Protein AF-A0A953LCE5-F1 (afdb_monomer_lite)

Secondary structure (DSSP, 8-state):
-HHHHHHHHHHHHHHHHHHHHHHHHHTTS------------------------HHHHHH---TTS-HHHHHHHHHHHHHHHHHHHHHHTTTS---HHHHHHHHHHHHHHHHHHHHHHHHHGGGHHHHHHHHHHHHHHHHHHHHHHHHHHHHHHHHHHHHHHHHHHHHHHSPPPPPHHHHHHHHHTT-HHHHHH----HHHHHHHHHHHHHHHTTS-GGGHHHHHHHHHHHHHHHHHHHHHHHHHHHHHHHHHHHHHHHHHHHHHHS--

Radius of gyration: 32.05 Å; chains: 1; bounding box: 72×53×92 Å

pLDDT: mean 77.31, std 17.55, range [29.86, 94.56]

Structure (mmCIF, N/CA/C/O backbone):
data_AF-A0A953LCE5-F1
#
_entry.id   AF-A0A953LCE5-F1
#
loop_
_atom_site.group_PDB
_atom_site.id
_atom_site.type_symbol
_atom_site.label_atom_id
_at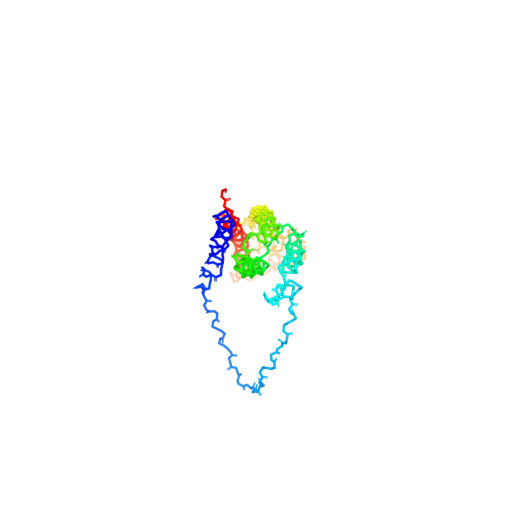om_site.label_alt_id
_atom_site.label_comp_id
_atom_site.label_asym_id
_atom_site.label_entity_id
_atom_site.label_seq_id
_atom_site.pdbx_PDB_ins_code
_atom_site.Cartn_x
_atom_site.Cartn_y
_atom_site.Cartn_z
_atom_site.occupancy
_atom_site.B_iso_or_equiv
_atom_site.auth_seq_id
_atom_site.auth_comp_id
_atom_site.auth_asym_id
_atom_site.auth_atom_id
_atom_site.pdbx_PDB_model_num
ATOM 1 N N . MET A 1 1 ? -24.660 8.714 23.385 1.00 48.31 1 MET A N 1
ATOM 2 C CA . MET A 1 1 ? -25.865 8.013 22.894 1.00 48.31 1 MET A CA 1
ATOM 3 C C . MET A 1 1 ? -25.917 7.960 21.366 1.00 48.31 1 MET A C 1
ATOM 5 O O . MET A 1 1 ? -25.715 6.876 20.851 1.00 48.31 1 MET A O 1
ATOM 9 N N . SER A 1 2 ? -26.032 9.065 20.604 1.00 59.66 2 SER A N 1
ATOM 10 C CA . SER A 1 2 ? -25.823 8.996 19.133 1.00 59.66 2 SER A CA 1
ATOM 11 C C . SER A 1 2 ? -24.346 9.052 18.714 1.00 59.66 2 SER A C 1
ATOM 13 O O . SER A 1 2 ? -24.003 8.560 17.648 1.00 59.66 2 SER A O 1
ATOM 15 N N . LEU A 1 3 ? -23.462 9.585 19.567 1.00 55.28 3 LEU A N 1
ATOM 16 C CA . LEU A 1 3 ? -22.041 9.799 19.263 1.00 55.28 3 LEU A CA 1
ATOM 17 C C . LEU A 1 3 ? -21.224 8.509 19.098 1.00 55.28 3 LEU A C 1
ATOM 19 O O . LEU A 1 3 ? -20.488 8.412 18.128 1.00 55.28 3 LEU A O 1
ATOM 23 N N . ILE A 1 4 ? -21.394 7.498 19.962 1.00 57.44 4 ILE A N 1
ATOM 24 C CA . ILE A 1 4 ? -20.649 6.225 19.867 1.00 57.44 4 ILE A CA 1
ATOM 25 C C . ILE A 1 4 ? -21.066 5.451 18.613 1.00 57.44 4 ILE A C 1
ATOM 27 O O . ILE A 1 4 ? -20.219 5.102 17.796 1.00 57.44 4 ILE A O 1
ATOM 31 N N . ARG A 1 5 ? -22.375 5.254 18.400 1.00 65.62 5 ARG A N 1
ATOM 32 C CA . ARG A 1 5 ? -22.889 4.637 17.166 1.00 65.62 5 ARG A CA 1
ATOM 33 C C . ARG A 1 5 ? -22.538 5.462 15.927 1.00 65.62 5 ARG A C 1
ATOM 35 O O . ARG A 1 5 ? -22.197 4.883 14.905 1.00 65.62 5 ARG A O 1
ATOM 42 N N . SER A 1 6 ? -22.552 6.794 16.005 1.00 57.34 6 SER A N 1
ATOM 43 C CA . SER A 1 6 ? -22.102 7.663 14.909 1.00 57.34 6 SER A CA 1
ATOM 44 C C . SER A 1 6 ? -20.612 7.497 14.622 1.00 57.34 6 SER A C 1
ATOM 46 O O . SER A 1 6 ? -20.245 7.396 13.459 1.00 57.34 6 SER A O 1
ATOM 48 N N . ALA A 1 7 ? -19.763 7.423 15.647 1.00 57.31 7 ALA A N 1
ATOM 49 C CA . ALA A 1 7 ? -18.325 7.227 15.498 1.00 57.31 7 ALA A CA 1
ATOM 50 C C . ALA A 1 7 ? -18.020 5.848 14.905 1.00 57.31 7 ALA A C 1
ATOM 52 O O . ALA A 1 7 ? -17.258 5.753 13.952 1.00 57.31 7 ALA A O 1
ATOM 53 N N . ILE A 1 8 ? -18.680 4.792 15.391 1.00 59.25 8 ILE A N 1
ATOM 54 C CA . ILE A 1 8 ? -18.594 3.436 14.831 1.00 59.25 8 ILE A CA 1
ATOM 55 C C . ILE A 1 8 ? -19.063 3.416 13.373 1.00 59.25 8 ILE A C 1
ATOM 57 O O . ILE A 1 8 ? -18.402 2.832 12.518 1.00 59.25 8 ILE A O 1
ATOM 61 N N . ASN A 1 9 ? -20.184 4.066 13.064 1.00 66.56 9 ASN A N 1
ATOM 62 C CA . ASN A 1 9 ? -20.712 4.131 11.704 1.00 66.56 9 ASN A CA 1
ATOM 63 C C . ASN A 1 9 ? -19.815 4.950 10.775 1.00 66.56 9 ASN A C 1
ATOM 65 O O . ASN A 1 9 ? -19.683 4.589 9.609 1.00 66.56 9 ASN A O 1
ATOM 69 N N . GLN A 1 10 ? -19.178 6.008 11.277 1.00 63.06 10 GLN A N 1
ATOM 70 C CA . GLN A 1 10 ? -18.164 6.765 10.552 1.00 63.06 10 GLN A CA 1
ATOM 71 C C . GLN A 1 10 ? -16.975 5.860 10.226 1.00 63.06 10 GLN A C 1
ATOM 73 O O . GLN A 1 10 ? -16.697 5.667 9.048 1.00 63.06 10 GLN A O 1
ATOM 78 N N . VAL A 1 11 ? -16.411 5.164 11.225 1.00 58.19 11 VAL A N 1
ATOM 79 C CA . VAL A 1 11 ? -15.348 4.163 11.015 1.00 58.19 11 VAL A CA 1
ATOM 80 C C . VAL A 1 11 ? -15.780 3.149 9.957 1.00 58.19 11 VAL A C 1
ATOM 82 O O . VAL A 1 11 ? -15.074 2.912 8.991 1.00 58.19 11 VAL A O 1
ATOM 85 N N . GLY A 1 12 ? -16.977 2.576 10.079 1.00 57.75 12 GLY A N 1
ATOM 86 C CA . GLY A 1 12 ? -17.466 1.557 9.145 1.00 57.75 12 GLY A CA 1
ATOM 87 C C . GLY A 1 12 ? -17.700 2.054 7.735 1.00 57.75 12 GLY A C 1
ATOM 88 O O . GLY A 1 12 ? -17.466 1.310 6.788 1.00 57.75 12 GLY A O 1
ATOM 89 N N . ARG A 1 13 ? -18.178 3.286 7.581 1.00 64.88 13 ARG A N 1
ATOM 90 C CA . ARG A 1 13 ? -18.375 3.901 6.271 1.00 64.88 13 ARG A CA 1
ATOM 91 C C . ARG A 1 13 ? -17.035 4.180 5.612 1.00 64.88 13 ARG A C 1
ATOM 93 O O . ARG A 1 13 ? -16.877 3.884 4.429 1.00 64.88 13 ARG A O 1
ATOM 100 N N . ASP A 1 14 ? -16.100 4.719 6.379 1.00 56.66 14 ASP A N 1
ATOM 101 C CA . ASP A 1 14 ? -14.790 5.115 5.885 1.00 56.66 14 ASP A CA 1
ATOM 102 C C . ASP A 1 14 ? -14.009 3.852 5.500 1.00 56.66 14 ASP A C 1
ATOM 104 O O . ASP A 1 14 ? -13.602 3.716 4.352 1.00 56.66 14 ASP A O 1
ATOM 108 N N . MET A 1 15 ? -13.999 2.834 6.363 1.00 58.75 15 MET A N 1
ATOM 109 C CA . MET A 1 15 ? -13.407 1.516 6.112 1.00 58.75 15 MET A CA 1
ATOM 110 C C . MET A 1 15 ? -14.096 0.687 5.017 1.00 58.75 15 MET A C 1
ATOM 112 O O . MET A 1 15 ? -13.433 0.040 4.207 1.00 58.75 15 MET A O 1
ATOM 116 N N . GLY A 1 16 ? -15.429 0.686 4.973 1.00 51.91 16 GLY A N 1
ATOM 117 C CA . GLY A 1 16 ? -16.205 -0.064 3.983 1.00 51.91 16 GLY A CA 1
ATOM 118 C C . GLY A 1 16 ? -16.002 0.462 2.561 1.00 51.91 16 GLY A C 1
ATOM 119 O O . GLY A 1 16 ? -15.961 -0.322 1.611 1.00 51.91 16 GLY A O 1
ATOM 120 N N . ARG A 1 17 ? -15.791 1.779 2.410 1.00 59.25 17 ARG A N 1
ATOM 121 C CA . ARG A 1 17 ? -15.343 2.378 1.144 1.00 59.25 17 ARG A CA 1
ATOM 122 C C . ARG A 1 17 ? -13.956 1.875 0.744 1.00 59.25 17 ARG A C 1
ATOM 124 O O . ARG A 1 17 ? -13.763 1.605 -0.439 1.00 59.25 17 ARG A O 1
ATOM 131 N N . VAL A 1 18 ? -13.037 1.684 1.699 1.00 52.09 18 VAL A N 1
ATOM 132 C CA . VAL A 1 18 ? -11.687 1.156 1.422 1.00 52.09 18 VAL A CA 1
ATOM 133 C C . VAL A 1 18 ? -11.744 -0.253 0.853 1.00 52.09 18 VAL A C 1
ATOM 135 O O . VAL A 1 18 ? -11.265 -0.497 -0.253 1.00 52.09 18 VAL A O 1
ATOM 138 N N . VAL A 1 19 ? -12.377 -1.169 1.589 1.00 49.22 19 VAL A N 1
ATOM 139 C CA . VAL A 1 19 ? -12.497 -2.584 1.214 1.00 49.22 19 VAL A CA 1
ATOM 140 C C . VAL A 1 19 ? -13.165 -2.689 -0.156 1.00 49.22 19 VAL A C 1
ATOM 142 O O . VAL A 1 19 ? -12.685 -3.403 -1.029 1.00 49.22 19 VAL A O 1
ATOM 145 N N . SER A 1 20 ? -14.213 -1.902 -0.413 1.00 43.31 20 SER A N 1
ATOM 146 C CA . SER A 1 20 ? -14.873 -1.920 -1.719 1.00 43.31 20 SER A CA 1
ATOM 147 C C . SER A 1 20 ? -14.034 -1.358 -2.866 1.00 43.31 20 SER A C 1
ATOM 149 O O . SER A 1 20 ? -14.181 -1.821 -3.998 1.00 43.31 20 SER A O 1
ATOM 151 N N . ASN A 1 21 ? -13.180 -0.369 -2.608 1.00 51.59 21 ASN A N 1
ATOM 152 C CA . ASN A 1 21 ? -12.370 0.270 -3.641 1.00 51.59 21 ASN A CA 1
ATOM 153 C C . ASN A 1 21 ? -11.051 -0.457 -3.923 1.00 51.59 21 ASN A C 1
ATOM 155 O O . ASN A 1 21 ? -10.581 -0.369 -5.049 1.00 51.59 21 ASN A O 1
ATOM 159 N N . GLN A 1 22 ? -10.474 -1.172 -2.956 1.00 51.19 22 GLN A N 1
ATOM 160 C CA . GLN A 1 22 ? -9.238 -1.942 -3.145 1.00 51.19 22 GLN A CA 1
ATOM 161 C C . GLN A 1 22 ? -9.502 -3.417 -3.463 1.00 51.19 22 GLN A C 1
ATOM 163 O O . GLN A 1 22 ? -8.901 -3.951 -4.388 1.00 51.19 22 GLN A O 1
ATOM 168 N N . ILE A 1 23 ? -10.440 -4.072 -2.768 1.00 44.59 23 ILE A N 1
ATOM 169 C CA . ILE A 1 23 ? -10.671 -5.520 -2.923 1.00 44.59 23 ILE A CA 1
ATOM 170 C C . ILE A 1 23 ? -11.621 -5.820 -4.092 1.00 44.59 23 ILE A C 1
ATOM 172 O O . ILE A 1 23 ? -11.428 -6.811 -4.791 1.00 44.59 23 ILE A O 1
ATOM 176 N N . PHE A 1 24 ? -12.621 -4.969 -4.368 1.00 43.19 24 PHE A N 1
ATOM 177 C CA . PHE A 1 24 ? -13.622 -5.258 -5.413 1.00 43.19 24 PHE A CA 1
ATOM 178 C C . PHE A 1 24 ? -13.436 -4.504 -6.737 1.00 43.19 24 PHE A C 1
ATOM 180 O O . PHE A 1 24 ? -13.993 -4.942 -7.743 1.00 43.19 24 PHE A O 1
ATOM 187 N N . LYS A 1 25 ? -12.643 -3.421 -6.799 1.00 50.16 25 LYS A N 1
ATOM 188 C CA . LYS A 1 25 ? -12.351 -2.763 -8.091 1.00 50.16 25 LYS A CA 1
ATOM 189 C C . LYS A 1 25 ? -11.313 -3.516 -8.926 1.00 50.16 25 LYS A C 1
ATOM 191 O O . LYS A 1 25 ? -11.461 -3.529 -10.144 1.00 50.16 25 LYS A O 1
ATOM 196 N N . ASP A 1 26 ? -10.333 -4.180 -8.306 1.00 43.66 26 ASP A N 1
ATOM 197 C CA . ASP A 1 26 ? -9.308 -4.958 -9.028 1.00 43.66 26 ASP A CA 1
ATOM 198 C C . ASP A 1 26 ? -9.628 -6.456 -9.164 1.00 43.66 26 ASP A C 1
ATOM 200 O O . ASP A 1 26 ? -9.097 -7.117 -10.054 1.00 43.66 26 ASP A O 1
ATOM 204 N N . ALA A 1 27 ? -10.585 -6.995 -8.397 1.00 40.03 27 ALA A N 1
ATOM 205 C CA . ALA A 1 27 ? -11.059 -8.378 -8.566 1.00 40.03 27 ALA A CA 1
ATOM 206 C C . ALA A 1 27 ? -11.794 -8.639 -9.903 1.00 40.03 27 ALA A C 1
ATOM 208 O O . ALA A 1 27 ? -12.130 -9.784 -10.216 1.00 40.03 27 ALA A O 1
ATOM 209 N N . HIS A 1 28 ? -12.035 -7.600 -10.711 1.00 37.94 28 HIS A N 1
ATOM 210 C CA . HIS A 1 28 ? -12.578 -7.710 -12.069 1.00 37.94 28 HIS A CA 1
ATOM 211 C C . HIS A 1 28 ? -11.525 -7.558 -13.180 1.00 37.94 28 HIS A C 1
ATOM 213 O O . HIS A 1 28 ? -11.845 -7.756 -14.355 1.00 37.94 28 HIS A O 1
ATOM 219 N N . SER A 1 29 ? -10.265 -7.287 -12.836 1.00 32.97 29 SER A N 1
ATOM 220 C CA . SER A 1 29 ? -9.171 -7.147 -13.794 1.00 32.97 29 SER A CA 1
ATOM 221 C C . SER A 1 29 ? -8.427 -8.480 -13.946 1.00 32.97 29 SER A C 1
ATOM 223 O O . SER A 1 29 ? -7.439 -8.741 -13.274 1.00 32.97 29 SER A O 1
ATOM 225 N N . ILE A 1 30 ? -8.890 -9.290 -14.906 1.00 29.86 30 ILE A N 1
ATOM 226 C CA . ILE A 1 30 ? -8.189 -10.438 -15.520 1.00 29.86 30 ILE A CA 1
ATOM 227 C C . ILE A 1 30 ? -8.203 -11.745 -14.690 1.00 29.86 30 ILE A C 1
ATOM 229 O O . ILE A 1 30 ? -7.368 -11.949 -13.810 1.00 29.86 30 ILE A O 1
ATOM 233 N N . PRO A 1 31 ? -9.058 -12.731 -15.033 1.00 32.56 31 PRO A N 1
ATOM 234 C CA . PRO A 1 31 ? -8.835 -14.101 -14.590 1.00 32.56 31 PRO A CA 1
ATOM 235 C C . PRO A 1 31 ? -7.569 -14.642 -15.272 1.00 32.56 31 PRO A C 1
ATOM 237 O O . PRO A 1 31 ? -7.568 -14.911 -16.476 1.00 32.56 31 PRO A O 1
ATOM 240 N N . ILE A 1 32 ? -6.485 -14.835 -14.514 1.00 31.61 32 ILE A N 1
ATOM 241 C CA . ILE A 1 32 ? -5.336 -15.618 -14.985 1.00 31.61 32 ILE A CA 1
ATOM 242 C C . ILE A 1 32 ? -5.807 -17.068 -15.118 1.00 31.61 32 ILE A C 1
ATOM 244 O O . ILE A 1 32 ? -5.918 -17.828 -14.154 1.00 31.61 32 ILE A O 1
ATOM 248 N N . ARG A 1 33 ? -6.141 -17.447 -16.350 1.00 32.78 33 ARG A N 1
ATOM 249 C CA . ARG A 1 33 ? -6.463 -18.815 -16.740 1.00 32.78 33 ARG A CA 1
ATOM 250 C C . ARG A 1 33 ? -5.173 -19.634 -16.687 1.00 32.78 33 ARG A C 1
ATOM 252 O O . ARG A 1 33 ? -4.453 -19.715 -17.675 1.00 32.78 33 ARG A O 1
ATOM 259 N N . ASN A 1 34 ? -4.887 -20.260 -15.547 1.00 31.45 34 ASN A N 1
ATOM 260 C CA . ASN A 1 34 ? -3.839 -21.278 -15.442 1.00 31.45 34 ASN A CA 1
ATOM 261 C C . ASN A 1 34 ? -4.248 -22.519 -16.256 1.00 31.45 34 ASN A C 1
ATOM 263 O O . ASN A 1 34 ? -4.812 -23.478 -15.732 1.00 31.45 34 ASN A O 1
ATOM 267 N N . SER A 1 35 ? -4.004 -22.499 -17.566 1.00 36.19 35 SER A N 1
ATOM 268 C CA . SER A 1 35 ? -4.132 -23.669 -18.431 1.00 36.19 35 SER A CA 1
ATOM 269 C C . SER A 1 35 ? -2.828 -24.464 -18.438 1.00 36.19 35 SER A C 1
ATOM 271 O O . SER A 1 35 ? -2.030 -24.359 -19.364 1.00 36.19 35 SER A O 1
ATOM 273 N N . SER A 1 36 ? -2.633 -25.279 -17.405 1.00 35.53 36 SER A N 1
ATOM 274 C CA . SER A 1 36 ? -1.709 -26.421 -17.430 1.00 35.53 36 SER A CA 1
ATOM 275 C C . SER A 1 36 ? -2.079 -27.430 -16.338 1.00 35.53 36 SER A C 1
ATOM 277 O O . SER A 1 36 ? -1.318 -27.730 -15.423 1.00 35.53 36 SER A O 1
ATOM 279 N N . ALA A 1 37 ? -3.292 -27.978 -16.433 1.00 33.84 37 ALA A N 1
ATOM 280 C CA . ALA A 1 37 ? -3.673 -29.153 -15.660 1.00 33.84 37 ALA A CA 1
ATOM 281 C C . ALA A 1 37 ? -3.129 -30.416 -16.353 1.00 33.84 37 ALA A C 1
ATOM 283 O O . ALA A 1 37 ? -3.767 -30.959 -17.252 1.00 33.84 37 ALA A O 1
ATOM 284 N N . SER A 1 38 ? -1.955 -30.883 -15.922 1.00 32.06 38 SER A N 1
ATOM 285 C CA . SER A 1 38 ? -1.593 -32.301 -16.045 1.00 32.06 38 SER A CA 1
ATOM 286 C C . SER A 1 38 ? -2.207 -33.068 -14.867 1.00 32.06 38 SER A C 1
ATOM 288 O O . SER A 1 38 ? -2.148 -32.583 -13.734 1.00 32.06 38 SER A O 1
ATOM 290 N N . PRO A 1 39 ? -2.813 -34.248 -15.086 1.00 42.91 39 PRO A N 1
ATOM 291 C CA . PRO A 1 39 ? -3.542 -34.950 -14.045 1.00 42.91 39 PRO A CA 1
ATOM 292 C C . PRO A 1 39 ? -2.598 -35.868 -13.268 1.00 42.91 39 PRO A C 1
ATOM 294 O O . PRO A 1 39 ? -2.193 -36.910 -13.776 1.00 42.91 39 PRO A O 1
ATOM 297 N N . SER A 1 40 ? -2.295 -35.556 -12.007 1.00 35.28 40 SER A N 1
ATOM 298 C CA . SER A 1 40 ? -1.894 -36.612 -11.075 1.00 35.28 40 SER A CA 1
ATOM 299 C C . SER A 1 40 ? -2.175 -36.277 -9.610 1.00 35.28 40 SER A C 1
ATOM 301 O O . SER A 1 40 ? -1.836 -35.225 -9.078 1.00 35.28 40 SER A O 1
ATOM 303 N N . THR A 1 41 ? -2.747 -37.285 -8.950 1.00 33.50 41 THR A N 1
ATOM 304 C CA . THR A 1 41 ? -2.834 -37.498 -7.498 1.00 33.50 41 THR A CA 1
ATOM 305 C C . THR A 1 41 ? -3.782 -36.606 -6.689 1.00 33.50 41 THR A C 1
ATOM 307 O O . THR A 1 41 ? -3.435 -35.554 -6.160 1.00 33.50 41 THR A O 1
ATOM 310 N N . ARG A 1 42 ? -4.990 -37.155 -6.473 1.00 40.59 42 ARG A N 1
ATOM 311 C CA . ARG A 1 42 ? -5.865 -36.858 -5.330 1.00 40.59 42 ARG A CA 1
ATOM 312 C C . ARG A 1 42 ? -5.065 -36.966 -4.028 1.00 40.59 42 ARG A C 1
ATOM 314 O O . ARG A 1 42 ? -4.881 -38.057 -3.498 1.00 40.59 42 ARG A O 1
ATOM 321 N N . SER A 1 43 ? -4.655 -35.829 -3.491 1.00 33.72 43 SER A N 1
ATOM 322 C CA . SER A 1 43 ? -4.416 -35.668 -2.063 1.00 33.72 43 SER A CA 1
ATOM 323 C C . SER A 1 43 ? -5.466 -34.687 -1.559 1.00 33.72 43 SER A C 1
ATOM 325 O O . SER A 1 43 ? -5.608 -33.580 -2.071 1.00 33.72 43 SER A O 1
ATOM 327 N N . SER A 1 44 ? -6.290 -35.145 -0.618 1.00 35.88 44 SER A N 1
ATOM 328 C CA . SER A 1 44 ? -7.232 -34.278 0.085 1.00 35.88 44 SER A CA 1
ATOM 329 C C . SER A 1 44 ? -6.431 -33.134 0.718 1.00 35.88 44 SER A C 1
ATOM 331 O O . SER A 1 44 ? -5.429 -33.425 1.385 1.00 35.88 44 SER A O 1
ATOM 333 N N . PRO A 1 45 ? -6.795 -31.856 0.508 1.00 37.69 45 PRO A N 1
ATOM 334 C CA . PRO A 1 45 ? -6.050 -30.753 1.080 1.00 37.69 45 PRO A CA 1
ATOM 335 C C . PRO A 1 45 ? -6.232 -30.814 2.594 1.00 37.69 45 PRO A C 1
ATOM 337 O O . PRO A 1 45 ? -7.257 -30.417 3.146 1.00 37.69 45 PRO A O 1
ATOM 340 N N . ARG A 1 46 ? -5.216 -31.336 3.284 1.00 36.81 46 ARG A N 1
ATOM 341 C CA . ARG A 1 46 ? -5.042 -31.149 4.720 1.00 36.81 46 ARG A CA 1
ATOM 342 C C . ARG A 1 46 ? -4.970 -29.642 4.924 1.00 36.81 46 ARG A C 1
ATOM 344 O O . ARG A 1 46 ? -3.932 -29.047 4.649 1.00 36.81 46 ARG A O 1
ATOM 351 N N . GLN A 1 47 ? -6.089 -29.035 5.329 1.00 34.38 47 GLN A N 1
ATOM 352 C CA . GLN A 1 47 ? -6.187 -27.610 5.624 1.00 34.38 47 GLN A CA 1
ATOM 353 C C . GLN A 1 47 ? -5.024 -27.243 6.544 1.00 34.38 47 GLN A C 1
ATOM 355 O O . GLN A 1 47 ? -4.967 -27.642 7.711 1.00 34.38 47 GLN A O 1
ATOM 360 N N . LYS A 1 48 ? -4.041 -26.550 5.972 1.00 33.84 48 LYS A N 1
ATOM 361 C CA . LYS A 1 48 ? -2.896 -26.017 6.694 1.00 33.84 48 LYS A CA 1
ATOM 362 C C . LYS A 1 48 ? -3.506 -25.074 7.726 1.00 33.84 48 LYS A C 1
ATOM 364 O O . LYS A 1 48 ? -4.153 -24.104 7.345 1.00 33.84 48 LYS A O 1
ATOM 369 N N . ARG A 1 49 ? -3.402 -25.404 9.020 1.00 38.78 49 ARG A N 1
ATOM 370 C CA . ARG A 1 49 ? -3.849 -24.519 10.105 1.00 38.78 49 ARG A CA 1
ATOM 371 C C . ARG A 1 49 ? -3.086 -23.206 9.943 1.00 38.78 49 ARG A C 1
ATOM 373 O O . ARG A 1 49 ? -1.916 -23.139 10.310 1.00 38.78 49 ARG A O 1
ATOM 380 N N . VAL A 1 50 ? -3.722 -22.204 9.344 1.00 47.16 50 VAL A N 1
ATOM 381 C CA . VAL A 1 50 ? -3.174 -20.853 9.258 1.00 47.16 50 VAL A CA 1
ATOM 382 C C . VAL A 1 50 ? -3.004 -20.380 10.698 1.00 47.16 50 VAL A C 1
ATOM 384 O O . VAL A 1 50 ? -3.946 -20.421 11.495 1.00 47.16 50 VAL A O 1
ATOM 387 N N . LYS A 1 51 ? -1.768 -20.052 11.077 1.00 57.88 51 LYS A N 1
ATOM 388 C CA . LYS A 1 51 ? -1.451 -19.555 12.415 1.00 57.88 51 LYS A CA 1
ATOM 389 C C . LYS A 1 51 ? -2.137 -18.193 12.539 1.00 57.88 51 LYS A C 1
ATOM 391 O O . LYS A 1 51 ? -1.695 -17.245 11.910 1.00 57.88 51 LYS A O 1
ATOM 396 N N . LYS A 1 52 ? -3.242 -18.129 13.291 1.00 69.12 52 LYS A N 1
ATOM 397 C CA . LYS A 1 52 ? -3.973 -16.878 13.554 1.00 69.12 52 LYS A CA 1
ATOM 398 C C . LYS A 1 52 ? -3.010 -15.810 14.078 1.00 69.12 52 LYS A C 1
ATOM 400 O O . LYS A 1 52 ? -2.200 -16.142 14.960 1.00 69.12 52 LYS A O 1
ATOM 405 N N . SER A 1 53 ? -3.121 -14.584 13.560 1.00 83.31 53 SER A N 1
ATOM 406 C CA . SER A 1 53 ? -2.334 -13.439 14.030 1.00 83.31 53 SER A CA 1
ATOM 407 C C . SER A 1 53 ? -2.595 -13.176 15.517 1.00 83.31 53 SER A C 1
ATOM 409 O O . SER A 1 53 ? -3.549 -13.703 16.110 1.00 83.31 53 SER A O 1
ATOM 411 N N . GLU A 1 54 ? -1.716 -12.415 16.168 1.00 86.38 54 GLU A N 1
ATOM 412 C CA . GLU A 1 54 ? -1.929 -12.037 17.570 1.00 86.38 54 GLU A CA 1
ATOM 413 C C . GLU A 1 54 ? -3.227 -11.245 17.741 1.00 86.38 54 GLU A C 1
ATOM 415 O O . GLU A 1 54 ? -3.994 -11.521 18.669 1.00 86.38 54 GLU A O 1
ATOM 420 N N . PHE A 1 55 ? -3.535 -10.372 16.779 1.00 91.88 55 PHE A N 1
ATOM 421 C CA . PHE A 1 55 ? -4.809 -9.675 16.688 1.00 91.88 55 PHE A CA 1
ATOM 422 C C . PHE A 1 55 ? -5.999 -10.635 16.546 1.00 91.88 55 PHE A C 1
ATOM 424 O O . PHE A 1 55 ? -6.939 -10.562 17.339 1.00 91.88 55 PHE A O 1
ATOM 431 N N . ASP A 1 56 ? -5.952 -11.593 15.612 1.00 89.81 56 ASP A N 1
ATOM 432 C CA . ASP A 1 56 ? -7.043 -12.559 15.398 1.00 89.81 56 ASP A CA 1
ATOM 433 C C . ASP A 1 56 ? -7.364 -13.364 16.666 1.00 89.81 56 ASP A C 1
ATOM 435 O O . ASP A 1 56 ? -8.513 -13.747 16.909 1.00 89.81 56 ASP A O 1
ATOM 439 N N . LYS A 1 57 ? -6.353 -13.643 17.494 1.00 91.00 57 LYS A N 1
ATOM 440 C CA . LYS A 1 57 ? -6.559 -14.275 18.803 1.00 91.00 57 LYS A CA 1
ATOM 441 C C . LYS A 1 57 ? -7.198 -13.295 19.777 1.00 91.00 57 LYS A C 1
ATOM 443 O O . LYS A 1 57 ? -8.182 -13.654 20.425 1.00 91.00 57 LYS A O 1
ATOM 448 N N . ALA A 1 58 ? -6.661 -12.081 19.863 1.00 90.88 58 ALA A N 1
ATOM 449 C CA . ALA A 1 58 ? -7.098 -11.060 20.804 1.00 90.88 58 ALA A CA 1
ATOM 450 C C . ALA A 1 58 ? -8.542 -10.598 20.561 1.00 90.88 58 ALA A C 1
ATOM 452 O O . ALA A 1 58 ? -9.258 -10.379 21.532 1.00 90.88 58 ALA A O 1
ATOM 453 N N . VAL A 1 59 ? -8.997 -10.514 19.306 1.00 92.62 59 VAL A N 1
ATOM 454 C CA . VAL A 1 59 ? -10.356 -10.069 18.938 1.00 92.62 59 VAL A CA 1
ATOM 455 C C . VAL A 1 59 ? -11.417 -11.172 19.087 1.00 92.62 59 VAL A C 1
ATOM 457 O O . VAL A 1 59 ? -12.608 -10.893 19.192 1.00 92.62 59 VAL A O 1
ATOM 460 N N . SER A 1 60 ? -11.009 -12.444 19.148 1.00 91.06 60 SER A N 1
ATOM 461 C CA . SER A 1 60 ? -11.910 -13.612 19.150 1.00 91.06 60 SER A CA 1
ATOM 462 C C . SER A 1 60 ? -12.545 -13.966 20.509 1.00 91.06 60 SER A C 1
ATOM 464 O O . SER A 1 60 ? -12.919 -15.117 20.746 1.00 91.06 60 SER A O 1
ATOM 466 N N . PHE A 1 61 ? -12.674 -13.004 21.424 1.00 92.00 61 PHE A N 1
ATOM 467 C CA . PHE A 1 61 ? -13.265 -13.244 22.743 1.00 92.00 61 PHE A CA 1
ATOM 468 C C . PHE A 1 61 ? -14.803 -13.321 22.695 1.00 92.00 61 PHE A C 1
ATOM 470 O O . PHE A 1 61 ? -15.457 -12.703 21.855 1.00 92.00 61 PHE A O 1
ATOM 477 N N . GLN A 1 62 ? -15.382 -14.099 23.615 1.00 90.25 62 GLN A N 1
ATOM 478 C CA . GLN A 1 62 ? -16.835 -14.236 23.775 1.00 90.25 62 GLN A CA 1
ATOM 479 C C . GLN A 1 62 ? -17.445 -12.978 24.408 1.00 90.25 62 GLN A C 1
ATOM 481 O O . GLN A 1 62 ? -16.820 -12.346 25.250 1.00 90.25 62 GLN A O 1
ATOM 486 N N . THR A 1 63 ? -18.680 -12.630 24.056 1.00 89.50 63 THR A N 1
ATOM 487 C CA . THR A 1 63 ? -19.378 -11.434 24.571 1.00 89.50 63 THR A CA 1
ATOM 488 C C . THR A 1 63 ? -20.145 -11.682 25.873 1.00 89.50 63 THR A C 1
ATOM 490 O O . THR A 1 63 ? -20.714 -10.761 26.442 1.00 89.50 63 THR A O 1
ATOM 493 N N . SER A 1 64 ? -20.115 -12.912 26.394 1.00 87.62 64 SER A N 1
ATOM 494 C CA . SER A 1 64 ? -20.781 -13.323 27.639 1.00 87.62 64 SER A CA 1
ATOM 495 C C . SER A 1 64 ? -20.056 -12.888 28.922 1.00 87.62 64 SER A C 1
ATOM 497 O O . SER A 1 64 ? -20.507 -13.199 30.026 1.00 87.62 64 SER A O 1
ATOM 499 N N . PHE A 1 65 ? -18.911 -12.208 28.811 1.00 90.69 65 PHE A N 1
ATOM 500 C CA . PHE A 1 65 ? -18.178 -11.722 29.978 1.00 90.69 65 PHE A CA 1
ATOM 501 C C . PHE A 1 65 ? -18.874 -10.534 30.646 1.00 90.69 65 PHE A C 1
ATOM 503 O O . PHE A 1 65 ? -19.714 -9.852 30.067 1.00 90.69 65 PHE A O 1
ATOM 510 N N . ARG A 1 66 ? -18.465 -10.246 31.886 1.00 91.19 66 ARG A N 1
ATOM 511 C CA . ARG A 1 66 ? -18.919 -9.052 32.604 1.00 91.19 66 ARG A CA 1
ATOM 512 C C . ARG A 1 66 ? -18.449 -7.771 31.890 1.00 91.19 66 ARG A C 1
ATOM 514 O O . ARG A 1 66 ? -17.326 -7.771 31.374 1.00 91.19 66 ARG A O 1
ATOM 521 N N . PRO A 1 67 ? -19.221 -6.669 31.962 1.00 91.56 67 PRO A N 1
ATOM 522 C CA . PRO A 1 67 ? -18.898 -5.385 31.329 1.00 91.56 67 PRO A CA 1
ATOM 523 C C . PRO A 1 67 ? -17.434 -4.924 31.474 1.00 91.56 67 PRO A C 1
ATOM 525 O O . PRO A 1 67 ? -16.789 -4.678 30.452 1.00 91.56 67 PRO A O 1
ATOM 528 N N . PRO A 1 68 ? -16.811 -4.929 32.674 1.00 92.25 68 PRO A N 1
ATOM 529 C CA . PRO A 1 68 ? -15.425 -4.471 32.813 1.00 92.25 68 PRO A CA 1
ATOM 530 C C . PRO A 1 68 ? -14.418 -5.392 32.109 1.00 92.25 68 PRO A C 1
ATOM 532 O O . PRO A 1 68 ? -13.382 -4.953 31.611 1.00 92.25 68 PRO A O 1
ATOM 535 N N . THR A 1 69 ? -14.715 -6.693 32.053 1.00 93.69 69 THR A N 1
ATOM 536 C CA . THR A 1 69 ? -13.876 -7.683 31.373 1.00 93.69 69 THR A CA 1
ATOM 537 C C . THR A 1 69 ? -13.955 -7.524 29.858 1.00 93.69 69 THR A C 1
ATOM 539 O O . THR A 1 69 ? -12.921 -7.642 29.205 1.00 93.69 69 THR A O 1
ATOM 542 N N . LEU A 1 70 ? -15.133 -7.215 29.304 1.00 92.81 70 LEU A N 1
ATOM 543 C CA . LEU A 1 70 ? -15.296 -6.937 27.872 1.00 92.81 70 LEU A CA 1
ATOM 544 C C . LEU A 1 70 ? -14.453 -5.736 27.442 1.00 92.81 70 LEU A C 1
ATOM 546 O O . LEU A 1 70 ? -13.691 -5.837 26.482 1.00 92.81 70 LEU A O 1
ATOM 550 N N . VAL A 1 71 ? -14.500 -4.642 28.209 1.00 92.88 71 VAL A N 1
ATOM 551 C CA . VAL A 1 71 ? -13.676 -3.454 27.942 1.00 92.88 71 VAL A CA 1
ATOM 552 C C . VAL A 1 71 ? -12.186 -3.793 27.996 1.00 92.88 71 VAL A C 1
ATOM 554 O O . VAL A 1 71 ? -11.447 -3.454 27.077 1.00 92.88 71 VAL A O 1
ATOM 557 N N . ASN A 1 72 ? -11.727 -4.528 29.013 1.00 94.12 72 ASN A N 1
ATOM 558 C CA . ASN A 1 72 ? -10.317 -4.928 29.103 1.00 94.12 72 ASN A CA 1
ATOM 559 C C . ASN A 1 72 ? -9.879 -5.828 27.933 1.00 94.12 72 ASN A C 1
ATOM 561 O O . ASN A 1 72 ? -8.742 -5.732 27.470 1.00 94.12 72 ASN A O 1
ATOM 565 N N . LYS A 1 73 ? -10.767 -6.695 27.431 1.00 94.19 73 LYS A N 1
ATOM 566 C CA . LYS A 1 73 ? -10.500 -7.513 26.239 1.00 94.19 73 LYS A CA 1
ATOM 567 C C . LYS A 1 73 ? -10.427 -6.661 24.971 1.00 94.19 73 LYS A C 1
ATOM 569 O O . LYS A 1 73 ? -9.513 -6.880 24.180 1.00 94.19 73 LYS A O 1
ATOM 574 N N . LEU A 1 74 ? -11.295 -5.657 24.820 1.00 93.81 74 LEU A N 1
ATOM 575 C CA . LEU A 1 74 ? -11.196 -4.673 23.736 1.00 93.81 74 LEU A CA 1
ATOM 576 C C . LEU A 1 74 ? -9.881 -3.894 23.783 1.00 93.81 74 LEU A C 1
ATOM 578 O O . LEU A 1 74 ? -9.246 -3.737 22.748 1.00 93.81 74 LEU A O 1
ATOM 582 N N . VAL A 1 75 ? -9.426 -3.463 24.964 1.00 94.31 75 VAL A N 1
ATOM 583 C CA . VAL A 1 75 ? -8.114 -2.803 25.121 1.00 94.31 75 VAL A CA 1
ATOM 584 C C . VAL A 1 75 ? -6.972 -3.725 24.681 1.00 94.31 75 VAL A C 1
ATOM 586 O O . VAL A 1 75 ? -6.045 -3.280 24.002 1.00 94.31 75 VAL A O 1
ATOM 589 N N . GLY A 1 76 ? -7.044 -5.014 25.023 1.00 93.06 76 GLY A N 1
ATOM 590 C CA . GLY A 1 76 ? -6.075 -6.013 24.568 1.00 93.06 76 GLY A CA 1
ATOM 591 C C . GLY A 1 76 ? -6.079 -6.186 23.046 1.00 93.06 76 GLY A C 1
ATOM 592 O O . GLY A 1 76 ? -5.019 -6.167 22.425 1.00 93.06 76 GLY A O 1
ATOM 593 N N . ALA A 1 77 ? -7.263 -6.289 22.436 1.00 94.56 77 ALA A N 1
ATOM 594 C CA . ALA A 1 77 ? -7.413 -6.381 20.984 1.00 94.56 77 ALA A CA 1
ATOM 595 C C . ALA A 1 77 ? -6.936 -5.110 20.263 1.00 94.56 77 ALA A C 1
ATOM 597 O O . ALA A 1 77 ? -6.259 -5.210 19.246 1.00 94.56 77 ALA A O 1
ATOM 598 N N . TYR A 1 78 ? -7.211 -3.929 20.823 1.00 94.50 78 TYR A N 1
ATOM 599 C CA . TYR A 1 78 ? -6.705 -2.656 20.312 1.00 94.50 78 TYR A CA 1
ATOM 600 C C . TYR A 1 78 ? -5.177 -2.591 20.376 1.00 94.50 78 TYR A C 1
ATOM 602 O O . TYR A 1 78 ? -4.539 -2.185 19.413 1.00 94.50 78 TYR A O 1
ATOM 610 N N . THR A 1 79 ? -4.574 -3.026 21.484 1.00 94.00 79 THR A N 1
ATOM 611 C CA . THR A 1 79 ? -3.109 -3.066 21.613 1.00 94.00 79 THR A CA 1
ATOM 612 C C . THR A 1 79 ? -2.483 -3.991 20.568 1.00 94.00 79 THR A C 1
ATOM 614 O O . THR A 1 79 ? -1.495 -3.616 19.945 1.00 94.00 79 THR A O 1
ATOM 617 N N . ALA A 1 80 ? -3.077 -5.165 20.331 1.00 93.25 80 ALA A N 1
ATOM 618 C CA . ALA A 1 80 ? -2.609 -6.085 19.295 1.00 93.25 80 ALA A CA 1
ATOM 619 C C . ALA A 1 80 ? -2.730 -5.477 17.887 1.00 93.25 80 ALA A C 1
ATOM 621 O O . ALA A 1 80 ? -1.772 -5.530 17.124 1.00 93.25 80 ALA A O 1
ATOM 622 N N . LEU A 1 81 ? -3.864 -4.833 17.582 1.00 92.25 81 LEU A N 1
ATOM 623 C CA . LEU A 1 81 ? -4.079 -4.115 16.322 1.00 92.25 81 LEU A CA 1
ATOM 624 C C . LEU A 1 81 ? -3.052 -2.994 16.126 1.00 92.25 81 LEU A C 1
ATOM 626 O O . LEU A 1 81 ? -2.500 -2.840 15.046 1.00 92.25 81 LEU A O 1
ATOM 630 N N . LYS A 1 82 ? -2.783 -2.219 17.180 1.00 93.25 82 LYS A N 1
ATOM 631 C CA . LYS A 1 82 ? -1.802 -1.133 17.158 1.00 93.25 82 LYS A CA 1
ATOM 632 C C . LYS A 1 82 ? -0.391 -1.639 16.877 1.00 93.25 82 LYS A C 1
ATOM 634 O O . LYS A 1 82 ? 0.348 -0.968 16.170 1.00 93.25 82 LYS A O 1
ATOM 639 N N . ASN A 1 83 ? -0.008 -2.776 17.449 1.00 90.88 83 ASN A N 1
ATOM 640 C CA . ASN A 1 83 ? 1.311 -3.351 17.208 1.00 90.88 83 ASN A CA 1
ATOM 641 C C . ASN A 1 83 ? 1.437 -3.857 15.767 1.00 90.88 83 ASN A C 1
ATOM 643 O O . ASN A 1 83 ? 2.406 -3.513 15.106 1.00 90.88 83 ASN A O 1
ATOM 647 N N . GLU A 1 84 ? 0.431 -4.577 15.267 1.00 89.81 84 GLU A N 1
ATOM 648 C CA . GLU A 1 84 ? 0.395 -5.060 13.878 1.00 89.81 84 GLU A CA 1
ATOM 649 C C . GLU A 1 84 ? 0.430 -3.890 12.880 1.00 89.81 84 GLU A C 1
ATOM 651 O O . GLU A 1 84 ? 1.236 -3.880 11.958 1.00 89.81 84 GLU A O 1
ATOM 656 N N . ALA A 1 85 ? -0.352 -2.835 13.129 1.00 88.19 85 ALA A N 1
ATOM 657 C CA . ALA A 1 85 ? -0.320 -1.616 12.325 1.00 88.19 85 ALA A CA 1
ATOM 658 C C . ALA A 1 85 ? 1.058 -0.936 12.325 1.00 88.19 85 ALA A C 1
ATOM 660 O O . ALA A 1 85 ? 1.480 -0.419 11.300 1.00 88.19 85 ALA A O 1
ATOM 661 N N . LYS A 1 86 ? 1.759 -0.940 13.466 1.00 87.81 86 LYS A N 1
ATOM 662 C CA . LYS A 1 86 ? 3.104 -0.365 13.592 1.00 87.81 86 LYS A CA 1
ATOM 663 C C . LYS A 1 86 ? 4.177 -1.162 12.862 1.00 87.81 86 LYS A C 1
ATOM 665 O O . LYS A 1 86 ? 5.135 -0.563 12.392 1.00 87.81 86 LYS A O 1
ATOM 670 N N . GLU A 1 87 ? 4.036 -2.482 12.803 1.00 87.00 87 GLU A N 1
ATOM 671 C CA . GLU A 1 87 ? 4.936 -3.338 12.028 1.00 87.00 87 GLU A CA 1
ATOM 672 C C . GLU A 1 87 ? 4.805 -3.043 10.529 1.00 87.00 87 GLU A C 1
ATOM 674 O O . GLU A 1 87 ? 5.819 -2.919 9.854 1.00 87.00 87 GLU A O 1
ATOM 679 N N . PHE A 1 88 ? 3.580 -2.834 10.038 1.00 82.00 88 PHE A N 1
ATOM 680 C CA . PHE A 1 88 ? 3.319 -2.536 8.624 1.00 82.00 88 PHE A CA 1
ATOM 681 C C . PHE A 1 88 ? 3.707 -1.127 8.160 1.00 82.00 88 PHE A C 1
ATOM 683 O O . PHE A 1 88 ? 3.745 -0.879 6.967 1.00 82.00 88 PHE A O 1
ATOM 690 N N . ILE A 1 89 ? 3.941 -0.183 9.073 1.00 80.81 89 ILE A N 1
ATOM 691 C CA . ILE A 1 89 ? 4.399 1.175 8.720 1.00 80.81 89 ILE A CA 1
ATOM 692 C C . ILE A 1 89 ? 5.887 1.376 9.017 1.00 80.81 89 ILE A C 1
ATOM 694 O O . ILE A 1 89 ? 6.366 2.503 8.995 1.00 80.81 89 ILE A O 1
ATOM 698 N N . GLN A 1 90 ? 6.618 0.317 9.375 1.00 81.25 90 GLN A N 1
ATOM 699 C CA . GLN A 1 90 ? 8.011 0.440 9.806 1.00 81.25 90 GLN A CA 1
ATOM 700 C C . GLN A 1 90 ? 8.942 0.928 8.685 1.00 81.25 90 GLN A C 1
ATOM 702 O O . GLN A 1 90 ? 9.963 1.552 8.971 1.00 81.25 90 GLN A O 1
ATOM 707 N N . ASP A 1 91 ? 8.620 0.610 7.437 1.00 75.69 91 ASP A N 1
ATOM 708 C CA . ASP A 1 91 ? 9.352 1.004 6.234 1.00 75.69 91 ASP A CA 1
ATOM 709 C C . ASP A 1 91 ? 8.722 2.210 5.520 1.00 75.69 91 ASP A C 1
ATOM 711 O O . ASP A 1 91 ? 9.060 2.485 4.370 1.00 75.69 91 ASP A O 1
ATOM 715 N N . ASP A 1 92 ? 7.813 2.918 6.201 1.00 74.38 92 ASP A N 1
ATOM 716 C CA . ASP A 1 92 ? 7.058 4.063 5.690 1.00 74.38 92 ASP A CA 1
ATOM 717 C C . ASP A 1 92 ? 6.253 3.765 4.406 1.00 74.38 92 ASP A C 1
ATOM 719 O O . ASP A 1 92 ? 5.718 4.678 3.779 1.00 74.38 92 ASP A O 1
ATOM 723 N N . TYR A 1 93 ? 6.096 2.492 4.022 1.00 75.00 93 TYR A N 1
ATOM 724 C CA . TYR A 1 93 ? 5.378 2.089 2.818 1.00 75.00 93 TYR A CA 1
ATOM 725 C C . TYR A 1 93 ? 4.495 0.879 3.089 1.00 75.00 93 TYR A C 1
ATOM 727 O O . TYR A 1 93 ? 4.935 -0.259 3.125 1.00 75.00 93 TYR A O 1
ATOM 735 N N . LEU A 1 94 ? 3.192 1.120 3.163 1.00 78.81 94 LEU A N 1
ATOM 736 C CA . LEU A 1 94 ? 2.235 0.029 3.246 1.00 78.81 94 LEU A CA 1
ATOM 737 C C . LEU A 1 94 ? 2.133 -0.630 1.872 1.00 78.81 94 LEU A C 1
ATOM 739 O O . LEU A 1 94 ? 1.868 0.089 0.915 1.00 78.81 94 LEU A O 1
ATOM 743 N N . ASP A 1 95 ? 2.253 -1.949 1.721 1.00 76.56 95 ASP A N 1
ATOM 744 C CA . ASP A 1 95 ? 1.989 -2.649 0.448 1.00 76.56 95 ASP A CA 1
ATOM 745 C C . ASP A 1 95 ? 0.512 -3.081 0.295 1.00 76.56 95 ASP A C 1
ATOM 747 O O . ASP A 1 95 ? -0.299 -2.898 1.205 1.00 76.56 95 ASP A O 1
ATOM 751 N N . ASN A 1 96 ? 0.098 -3.580 -0.878 1.00 73.44 96 ASN A N 1
ATOM 752 C CA . ASN A 1 96 ? -1.308 -3.957 -1.112 1.00 73.44 96 ASN A CA 1
ATOM 753 C C . ASN A 1 96 ? -1.795 -5.067 -0.167 1.00 73.44 96 ASN A C 1
ATOM 755 O O . ASN A 1 96 ? -2.955 -5.061 0.246 1.00 73.44 96 ASN A O 1
ATOM 759 N N . SER A 1 97 ? -0.923 -6.018 0.159 1.00 76.06 97 SER A N 1
ATOM 760 C CA . SER A 1 97 ? -1.244 -7.149 1.023 1.00 76.06 97 SER A CA 1
ATOM 761 C C . SER A 1 97 ? -1.349 -6.726 2.486 1.00 76.06 97 SER A C 1
ATOM 763 O O . SER A 1 97 ? -2.305 -7.095 3.166 1.00 76.06 97 SER A O 1
ATOM 765 N N . GLU A 1 98 ? -0.436 -5.880 2.951 1.00 79.81 98 GLU A N 1
ATOM 766 C CA . GLU A 1 98 ? -0.447 -5.296 4.291 1.00 79.81 98 GLU A CA 1
ATOM 767 C C . GLU A 1 98 ? -1.642 -4.367 4.469 1.00 79.81 98 GLU A C 1
ATOM 769 O O . GLU A 1 98 ? -2.335 -4.430 5.484 1.00 79.81 98 GLU A O 1
ATOM 774 N N . THR A 1 99 ? -1.954 -3.581 3.435 1.00 79.50 99 THR A N 1
ATOM 775 C CA . THR A 1 99 ? -3.160 -2.751 3.381 1.00 79.50 99 THR A CA 1
ATOM 776 C C . THR A 1 99 ? -4.408 -3.614 3.568 1.00 79.50 99 THR A C 1
ATOM 778 O O . THR A 1 99 ? -5.237 -3.335 4.436 1.00 79.50 99 THR A O 1
ATOM 781 N N . GLU A 1 100 ? -4.545 -4.693 2.793 1.00 79.62 100 GLU A N 1
ATOM 782 C CA . GLU A 1 100 ? -5.685 -5.605 2.894 1.00 79.62 100 GLU A CA 1
ATOM 783 C C . GLU A 1 100 ? -5.787 -6.242 4.289 1.00 79.62 100 GLU A C 1
ATOM 785 O O . GLU A 1 100 ? -6.876 -6.287 4.875 1.00 79.62 100 GLU A O 1
ATOM 790 N N . ILE A 1 101 ? -4.670 -6.724 4.841 1.00 84.19 101 ILE A N 1
ATOM 791 C CA . ILE A 1 101 ? -4.632 -7.340 6.173 1.00 84.19 101 ILE A CA 1
ATOM 792 C C . ILE A 1 101 ? -5.059 -6.328 7.236 1.00 84.19 101 ILE A C 1
ATOM 794 O O . ILE A 1 101 ? -5.950 -6.629 8.036 1.00 84.19 101 ILE A O 1
ATOM 798 N N . LEU A 1 102 ? -4.481 -5.127 7.224 1.00 85.56 102 LEU A N 1
ATOM 799 C CA . LEU A 1 102 ? -4.765 -4.084 8.201 1.00 85.56 102 LEU A CA 1
ATOM 800 C C . LEU A 1 102 ? -6.241 -3.685 8.181 1.00 85.56 102 LEU A C 1
ATOM 802 O O . LEU A 1 102 ? -6.893 -3.658 9.226 1.00 85.56 102 LEU A O 1
ATOM 806 N N . LEU A 1 103 ? -6.803 -3.439 6.999 1.00 82.50 103 LEU A N 1
ATOM 807 C CA . LEU A 1 103 ? -8.208 -3.058 6.857 1.00 82.50 103 LEU A CA 1
ATOM 808 C C . LEU A 1 103 ? -9.153 -4.161 7.311 1.00 82.50 103 LEU A C 1
ATOM 810 O O . LEU A 1 103 ? -10.130 -3.895 8.013 1.00 82.50 103 LEU A O 1
ATOM 814 N N . ASN A 1 104 ? -8.854 -5.410 6.956 1.00 85.94 104 ASN A N 1
ATOM 815 C CA . ASN A 1 104 ? -9.624 -6.553 7.425 1.00 85.94 104 ASN A CA 1
ATOM 816 C C . ASN A 1 104 ? -9.553 -6.683 8.953 1.00 85.94 104 ASN A C 1
ATOM 818 O O . ASN A 1 104 ? -10.575 -6.940 9.597 1.00 85.94 104 ASN A O 1
ATOM 822 N N . SER A 1 105 ? -8.378 -6.474 9.553 1.00 87.62 105 SER A N 1
ATOM 823 C CA . SER A 1 105 ? -8.197 -6.473 11.007 1.00 87.62 105 SER A CA 1
ATOM 824 C C . SER A 1 105 ? -9.002 -5.358 11.673 1.00 87.62 105 SER A C 1
ATOM 826 O O . SER A 1 105 ? -9.758 -5.601 12.615 1.00 87.62 105 SER A O 1
ATOM 828 N N . MET A 1 106 ? -8.952 -4.147 11.136 1.00 87.06 106 MET A N 1
ATOM 829 C CA . MET A 1 106 ? -9.712 -3.015 11.655 1.00 87.06 106 MET A CA 1
ATOM 830 C C . MET A 1 106 ? -11.236 -3.203 11.497 1.00 87.06 106 MET A C 1
ATOM 832 O O . MET A 1 106 ? -11.987 -2.877 12.416 1.00 87.06 106 MET A O 1
ATOM 836 N N . MET A 1 107 ? -11.710 -3.830 10.412 1.00 86.31 107 MET A N 1
ATOM 837 C CA . MET A 1 107 ? -13.131 -4.153 10.214 1.00 86.31 107 MET A CA 1
ATOM 838 C C . MET A 1 107 ? -13.608 -5.195 11.227 1.00 86.31 107 MET A C 1
ATOM 840 O O . MET A 1 107 ? -14.666 -5.042 11.841 1.00 86.31 107 MET A O 1
ATOM 844 N N . LYS A 1 108 ? -12.803 -6.237 11.468 1.00 90.62 108 LYS A N 1
ATOM 845 C CA . LYS A 1 108 ? -13.065 -7.217 12.534 1.00 90.62 108 LYS A CA 1
ATOM 846 C C . LYS A 1 108 ? -13.104 -6.548 13.907 1.00 90.62 108 LYS A C 1
ATOM 848 O O . LYS A 1 108 ? -13.965 -6.886 14.719 1.00 90.62 108 LYS A O 1
ATOM 853 N N . PHE A 1 109 ? -12.193 -5.609 14.171 1.00 92.31 109 PHE A N 1
ATOM 854 C CA . PHE A 1 109 ? -12.174 -4.859 15.424 1.00 92.31 109 PHE A CA 1
ATOM 855 C C . PHE A 1 109 ? -13.447 -4.027 15.588 1.00 92.31 109 PHE A C 1
ATOM 857 O O . PHE A 1 109 ? -14.088 -4.107 16.633 1.00 92.31 109 PHE A O 1
ATOM 864 N N . LYS A 1 110 ? -13.861 -3.301 14.543 1.00 89.88 110 LYS A N 1
ATOM 865 C CA . LYS A 1 110 ? -15.109 -2.530 14.531 1.00 89.88 110 LYS A CA 1
ATOM 866 C C . LYS A 1 110 ? -16.315 -3.400 14.878 1.00 89.88 110 LYS A C 1
ATOM 868 O O . LYS A 1 110 ? -17.051 -3.059 15.798 1.00 89.88 110 LYS A O 1
ATOM 873 N N . HIS A 1 111 ? -16.496 -4.526 14.191 1.00 89.88 111 HIS A N 1
ATOM 874 C CA . HIS A 1 111 ? -17.608 -5.437 14.478 1.00 89.88 111 HIS A CA 1
ATOM 875 C C . HIS A 1 111 ? -17.563 -5.965 15.912 1.00 89.88 111 HIS A C 1
ATOM 877 O O . HIS A 1 111 ? -18.587 -6.070 16.577 1.00 89.88 111 HIS A O 1
ATOM 883 N N . LYS A 1 112 ? -16.365 -6.239 16.438 1.00 93.25 112 LYS A N 1
ATOM 884 C CA . LYS A 1 112 ? -16.226 -6.650 17.835 1.00 93.25 112 LYS A CA 1
ATOM 885 C C . LYS A 1 112 ? -16.595 -5.535 18.817 1.00 93.25 112 LYS A C 1
ATOM 887 O O . LYS A 1 112 ? -17.141 -5.829 19.876 1.00 93.25 112 LYS A O 1
ATOM 892 N N . VAL A 1 113 ? -16.293 -4.279 18.493 1.00 91.62 113 VAL A N 1
ATOM 893 C CA . VAL A 1 113 ? -16.721 -3.121 19.289 1.00 91.62 113 VAL A CA 1
ATOM 894 C C . VAL A 1 113 ? -18.239 -2.971 19.250 1.00 91.62 113 VAL A C 1
ATOM 896 O O . VAL A 1 113 ? -18.823 -2.783 20.311 1.00 91.62 113 VAL A O 1
ATOM 899 N N . GLU A 1 114 ? -18.871 -3.109 18.079 1.00 90.06 114 GLU A N 1
ATOM 900 C CA . GLU A 1 114 ? -20.338 -3.115 17.930 1.00 90.06 114 GLU A CA 1
ATOM 901 C C . GLU A 1 114 ? -20.982 -4.155 18.851 1.00 90.06 114 GLU A C 1
ATOM 903 O O . GLU A 1 114 ? -21.808 -3.793 19.686 1.00 90.06 114 GLU A O 1
ATOM 908 N N . ASP A 1 115 ? -20.509 -5.406 18.797 1.00 91.62 115 ASP A N 1
ATOM 909 C CA . ASP A 1 115 ? -21.010 -6.486 19.654 1.00 91.62 115 ASP A CA 1
ATOM 910 C C . ASP A 1 115 ? -20.924 -6.136 21.153 1.00 91.62 115 ASP A C 1
ATOM 912 O O . ASP A 1 115 ? -21.802 -6.478 21.944 1.00 91.62 115 ASP A O 1
ATOM 916 N N . VAL A 1 116 ? -19.822 -5.507 21.577 1.00 91.25 116 VAL A N 1
ATOM 917 C CA . VAL A 1 116 ? -19.609 -5.149 22.987 1.00 91.25 116 VAL A CA 1
ATOM 918 C C . VAL A 1 116 ? -20.489 -3.975 23.389 1.00 91.25 116 VAL A C 1
ATOM 920 O O . VAL A 1 116 ? -21.053 -4.005 24.480 1.00 91.25 116 VAL A O 1
ATOM 923 N N . VAL A 1 117 ? -20.624 -2.961 22.534 1.00 90.31 117 VAL A N 1
ATOM 924 C CA . VAL A 1 117 ? -21.512 -1.820 22.781 1.00 90.31 117 VAL A CA 1
ATOM 925 C C . VAL A 1 117 ? -22.951 -2.300 22.942 1.00 90.31 117 VAL A C 1
ATOM 927 O O . VAL A 1 117 ? -23.573 -1.944 23.937 1.00 90.31 117 VAL A O 1
ATOM 930 N N . ASP A 1 118 ? -23.431 -3.188 22.067 1.00 89.88 118 ASP A N 1
ATOM 931 C CA . ASP A 1 118 ? -24.784 -3.751 22.156 1.00 89.88 118 ASP A CA 1
ATOM 932 C C . ASP A 1 118 ? -25.036 -4.460 23.502 1.00 89.88 118 ASP A C 1
ATOM 934 O O . ASP A 1 118 ? -26.121 -4.352 24.069 1.00 89.88 118 ASP A O 1
ATOM 938 N N . VAL A 1 119 ? -24.034 -5.152 24.062 1.00 90.12 119 VAL A N 1
ATOM 939 C CA . VAL A 1 119 ? -24.144 -5.786 25.391 1.00 90.12 119 VAL A CA 1
ATOM 940 C C . VAL A 1 119 ? -24.134 -4.756 26.522 1.00 90.12 119 VAL A C 1
ATOM 942 O O . VAL A 1 119 ? -24.868 -4.908 27.500 1.00 90.12 119 VAL A O 1
ATOM 945 N N . LEU A 1 120 ? -23.296 -3.722 26.426 1.00 88.75 120 LEU A N 1
ATOM 946 C CA . LEU A 1 120 ? -23.196 -2.680 27.452 1.00 88.75 120 LEU A CA 1
ATOM 947 C C . LEU A 1 120 ? -24.458 -1.809 27.514 1.00 88.75 120 LEU A C 1
ATOM 949 O O . LEU A 1 120 ? -24.859 -1.417 28.613 1.00 88.75 120 LEU A O 1
ATOM 953 N N . GLU A 1 121 ? -25.095 -1.568 26.366 1.00 89.06 121 GLU A N 1
ATOM 954 C CA . GLU A 1 121 ? -26.348 -0.812 26.222 1.00 89.06 121 GLU A CA 1
ATOM 955 C C . GLU A 1 121 ? -27.574 -1.540 26.816 1.00 89.06 121 GLU A C 1
ATOM 957 O O . GLU A 1 121 ? -28.623 -0.932 27.000 1.00 89.06 121 GLU A O 1
ATOM 962 N N . LEU A 1 122 ? -27.471 -2.818 27.206 1.00 88.06 122 LEU A N 1
ATOM 963 C CA . LEU A 1 122 ? -28.575 -3.514 27.891 1.00 88.06 122 LEU A CA 1
ATOM 964 C C . LEU A 1 122 ? -28.868 -2.956 29.299 1.00 88.06 122 LEU A C 1
ATOM 966 O O . LEU A 1 122 ? -29.988 -3.074 29.788 1.00 88.06 122 LEU A O 1
ATOM 970 N N . ASP A 1 123 ? -27.862 -2.378 29.958 1.00 86.75 123 ASP A N 1
ATOM 971 C CA . ASP A 1 123 ? -27.920 -1.828 31.321 1.00 86.75 123 ASP A CA 1
ATOM 972 C C . ASP A 1 123 ? -27.105 -0.509 31.366 1.00 86.75 123 ASP A C 1
ATOM 974 O O . ASP A 1 123 ? -26.121 -0.375 32.101 1.00 86.75 123 ASP A O 1
ATOM 978 N N . GLU A 1 124 ? -27.484 0.470 30.537 1.00 80.19 124 GLU A N 1
ATOM 979 C CA . GLU A 1 124 ? -26.721 1.713 30.295 1.00 80.19 124 GLU A CA 1
ATOM 980 C C . GLU A 1 124 ? -26.334 2.468 31.572 1.00 80.19 124 GLU A C 1
ATOM 982 O O . GLU A 1 124 ? -25.170 2.838 31.748 1.00 80.19 124 GLU A O 1
ATOM 987 N N . ASP A 1 125 ? -27.283 2.659 32.493 1.00 84.38 125 ASP A N 1
ATOM 988 C CA . ASP A 1 125 ? -27.058 3.417 33.730 1.00 84.38 125 ASP A CA 1
ATOM 989 C C . ASP A 1 125 ? -25.967 2.788 34.606 1.00 84.38 125 ASP A C 1
ATOM 991 O O . ASP A 1 125 ? -25.195 3.493 35.261 1.00 84.38 125 ASP A O 1
ATOM 995 N N . LYS A 1 126 ? -25.871 1.453 34.603 1.00 88.81 126 LYS A N 1
ATOM 996 C CA . LYS A 1 126 ? -24.854 0.718 35.368 1.00 88.81 126 LYS A CA 1
ATOM 997 C C . LYS A 1 126 ? -23.504 0.693 34.655 1.00 88.81 126 LYS A C 1
ATOM 999 O O . LYS A 1 126 ? -22.480 0.662 35.330 1.00 88.81 126 LYS A O 1
ATOM 1004 N N . ASN A 1 127 ? -23.507 0.712 33.322 1.00 89.75 127 ASN A N 1
ATOM 1005 C CA . ASN A 1 127 ? -22.324 0.517 32.477 1.00 89.75 127 ASN A CA 1
ATOM 1006 C C . ASN A 1 127 ? -21.754 1.822 31.896 1.00 89.75 127 ASN A C 1
ATOM 1008 O O . ASN A 1 127 ? -20.911 1.788 31.000 1.00 89.75 127 ASN A O 1
ATOM 1012 N N . LYS A 1 128 ? -22.195 2.987 32.380 1.00 89.31 128 LYS A N 1
ATOM 1013 C CA . LYS A 1 128 ? -21.779 4.295 31.853 1.00 89.31 128 LYS A CA 1
ATOM 1014 C C . LYS A 1 128 ? -20.256 4.480 31.809 1.00 89.31 128 LYS A C 1
ATOM 1016 O O . LYS A 1 128 ? -19.716 4.935 30.808 1.00 89.31 128 LYS A O 1
ATOM 1021 N N . ASN A 1 129 ? -19.551 4.064 32.863 1.00 90.44 129 ASN A N 1
ATOM 1022 C CA . ASN A 1 129 ? -18.088 4.161 32.926 1.00 90.44 129 ASN A CA 1
ATOM 1023 C C . ASN A 1 129 ? -17.395 3.266 31.885 1.00 90.44 129 ASN A C 1
ATOM 1025 O O . ASN A 1 129 ? -16.322 3.597 31.380 1.00 90.44 129 ASN A O 1
ATOM 1029 N N . GLU A 1 130 ? -17.967 2.098 31.601 1.00 91.19 130 GLU A N 1
ATOM 1030 C CA . GLU A 1 130 ? -17.495 1.158 30.590 1.00 91.19 130 GLU A CA 1
ATOM 1031 C C . GLU A 1 130 ? -17.741 1.706 29.182 1.00 91.19 130 GLU A C 1
ATOM 1033 O O . GLU A 1 130 ? -16.829 1.654 28.357 1.00 91.19 130 GLU A O 1
ATOM 1038 N N . LEU A 1 131 ? -18.912 2.296 28.929 1.00 89.94 131 LEU A N 1
ATOM 1039 C CA . LEU A 1 131 ? -19.244 2.954 27.661 1.00 89.94 131 LEU A CA 1
ATOM 1040 C C . LEU A 1 131 ? -18.287 4.116 27.352 1.00 89.94 131 LEU A C 1
ATOM 1042 O O . LEU A 1 131 ? -17.732 4.161 26.254 1.00 89.94 131 LEU A O 1
ATOM 1046 N N . ASP A 1 132 ? -17.983 4.972 28.333 1.00 90.00 132 ASP A N 1
ATOM 1047 C CA . ASP A 1 132 ? -17.010 6.069 28.177 1.00 90.00 132 ASP A CA 1
ATOM 1048 C C . ASP A 1 132 ? -15.600 5.552 27.824 1.00 90.00 132 ASP A C 1
ATOM 1050 O O . ASP A 1 132 ? -14.835 6.188 27.092 1.00 90.00 132 ASP A O 1
ATOM 1054 N N . LYS A 1 133 ? -15.211 4.378 28.343 1.00 91.00 133 LYS A N 1
ATOM 1055 C CA . LYS A 1 133 ? -13.931 3.742 27.987 1.00 91.00 133 LYS A CA 1
ATOM 1056 C C . LYS A 1 133 ? -13.953 3.200 26.562 1.00 91.00 133 LYS A C 1
ATOM 1058 O O . LYS A 1 133 ? -12.951 3.341 25.864 1.00 91.00 133 LYS A O 1
ATOM 1063 N N . VAL A 1 134 ? -15.058 2.595 26.129 1.00 91.06 134 VAL A N 1
ATOM 1064 C CA . VAL A 1 134 ? -15.210 2.109 24.748 1.00 91.06 134 VAL A CA 1
ATOM 1065 C C . VAL A 1 134 ? -15.173 3.271 23.757 1.00 91.06 134 VAL A C 1
ATOM 1067 O O . VAL A 1 134 ? -14.488 3.169 22.742 1.00 91.06 134 VAL A O 1
ATOM 1070 N N . GLU A 1 135 ? -15.793 4.407 24.079 1.00 88.88 135 GLU A N 1
ATOM 1071 C CA . GLU A 1 135 ? -15.709 5.625 23.264 1.00 88.88 135 GLU A CA 1
ATOM 1072 C C . GLU A 1 135 ? -14.258 6.086 23.074 1.00 88.88 135 GLU A C 1
ATOM 1074 O O . GLU A 1 135 ? -13.816 6.311 21.947 1.00 88.88 135 GLU A O 1
ATOM 1079 N N . LYS A 1 136 ? -13.463 6.122 24.151 1.00 90.88 136 LYS A N 1
ATOM 1080 C CA . LYS A 1 136 ? -12.024 6.436 24.063 1.00 90.88 136 LYS A CA 1
ATOM 1081 C C . LYS A 1 136 ? -11.254 5.444 23.191 1.00 90.88 136 LYS A C 1
ATOM 1083 O O . LYS A 1 136 ? -10.340 5.849 22.478 1.00 90.88 136 LYS A O 1
ATOM 1088 N N . ILE A 1 137 ? -11.601 4.156 23.235 1.00 90.62 137 ILE A N 1
ATOM 1089 C CA . ILE A 1 137 ? -10.980 3.138 22.372 1.00 90.62 137 ILE A CA 1
ATOM 1090 C C . ILE A 1 137 ? -11.307 3.416 20.901 1.00 90.62 137 ILE A C 1
ATOM 1092 O O . ILE A 1 137 ? -10.403 3.369 20.072 1.00 90.62 137 ILE A O 1
ATOM 1096 N N . ILE A 1 138 ? -12.557 3.758 20.578 1.00 88.50 138 ILE A N 1
ATOM 1097 C CA . ILE A 1 138 ? -12.973 4.101 19.208 1.00 88.50 138 ILE A CA 1
ATOM 1098 C C . ILE A 1 138 ? -12.208 5.326 18.699 1.00 88.50 138 ILE A C 1
ATOM 1100 O O . ILE A 1 138 ? -11.677 5.296 17.590 1.00 88.50 138 ILE A O 1
ATOM 1104 N N . VAL A 1 139 ? -12.093 6.377 19.518 1.00 88.56 139 VAL A N 1
ATOM 1105 C CA . VAL A 1 139 ? -11.302 7.572 19.178 1.00 88.56 139 VAL A CA 1
ATOM 1106 C C . VAL A 1 139 ? -9.850 7.193 18.891 1.00 88.56 139 VAL A C 1
ATOM 1108 O O . VAL A 1 139 ? -9.312 7.575 17.858 1.00 88.56 139 VAL A O 1
ATOM 1111 N N . ASN A 1 140 ? -9.234 6.382 19.751 1.00 89.25 140 ASN A N 1
ATOM 1112 C CA . ASN A 1 140 ? -7.850 5.950 19.570 1.00 89.25 140 ASN A CA 1
ATOM 1113 C C . ASN A 1 140 ? -7.641 5.118 18.294 1.00 89.25 140 ASN A C 1
ATOM 1115 O O . ASN A 1 140 ? -6.612 5.262 17.639 1.00 89.25 140 ASN A O 1
ATOM 1119 N N . VAL A 1 141 ? -8.602 4.267 17.926 1.00 88.00 141 VAL A N 1
ATOM 1120 C CA . VAL A 1 141 ? -8.551 3.487 16.678 1.00 88.00 141 VAL A CA 1
ATOM 1121 C C . VAL A 1 141 ? -8.675 4.382 15.454 1.00 88.00 141 VAL A C 1
ATOM 1123 O O . VAL A 1 141 ? -7.949 4.175 14.489 1.00 88.00 141 VAL A O 1
ATOM 1126 N N . ASN A 1 142 ? -9.536 5.398 15.500 1.00 85.06 142 ASN A N 1
ATOM 1127 C CA . ASN A 1 142 ? -9.632 6.383 14.424 1.00 85.06 142 ASN A CA 1
ATOM 1128 C C . ASN A 1 142 ? -8.344 7.186 14.264 1.00 85.06 142 ASN A C 1
ATOM 1130 O O . ASN A 1 142 ? -7.902 7.413 13.142 1.00 85.06 142 ASN A O 1
ATOM 1134 N N . THR A 1 143 ? -7.719 7.586 15.371 1.00 89.25 143 THR A N 1
ATOM 1135 C CA . THR A 1 143 ? -6.416 8.257 15.329 1.00 89.25 143 THR A CA 1
ATOM 1136 C C . THR A 1 143 ? -5.354 7.351 14.715 1.00 89.25 143 THR A C 1
ATOM 1138 O O . THR A 1 143 ? -4.648 7.791 13.815 1.00 89.25 143 THR A O 1
ATOM 1141 N N . LEU A 1 144 ? -5.289 6.080 15.133 1.00 88.31 144 LEU A N 1
ATOM 1142 C CA . LEU A 1 144 ? -4.371 5.095 14.555 1.00 88.31 144 LEU A CA 1
ATOM 1143 C C . LEU A 1 144 ? -4.619 4.899 13.053 1.00 88.31 144 LEU A C 1
ATOM 1145 O O . LEU A 1 144 ? -3.668 4.844 12.284 1.00 88.31 144 LEU A O 1
ATOM 1149 N N . PHE A 1 145 ? -5.884 4.817 12.627 1.00 85.62 145 PHE A N 1
ATOM 1150 C CA . PHE A 1 145 ? -6.232 4.714 11.210 1.00 85.62 145 PHE A CA 1
ATOM 1151 C C . PHE A 1 145 ? -5.695 5.905 10.421 1.00 85.62 145 PHE A C 1
ATOM 1153 O O . PHE A 1 145 ? -5.037 5.726 9.402 1.00 85.62 145 PHE A O 1
ATOM 1160 N N . ARG A 1 146 ? -5.952 7.123 10.912 1.00 86.81 146 ARG A N 1
ATOM 1161 C CA . ARG A 1 146 ? -5.497 8.353 10.260 1.00 86.81 146 ARG A CA 1
ATOM 1162 C C . ARG A 1 146 ? -3.974 8.419 10.180 1.00 86.81 146 ARG A C 1
ATOM 1164 O O . ARG A 1 146 ? -3.464 8.761 9.122 1.00 86.81 146 ARG A O 1
ATOM 1171 N N . GLU A 1 147 ? -3.271 8.069 11.255 1.00 88.06 147 GLU A N 1
ATOM 1172 C CA . GLU A 1 147 ? -1.804 8.002 11.296 1.00 88.06 147 GLU A CA 1
ATOM 1173 C C . GLU A 1 147 ? -1.271 7.057 10.212 1.00 88.06 147 GLU A C 1
ATOM 1175 O O . GLU A 1 147 ? -0.545 7.500 9.328 1.00 88.06 147 GLU A O 1
ATOM 1180 N N . VAL A 1 148 ? -1.726 5.800 10.199 1.00 86.50 148 VAL A N 1
ATOM 1181 C CA . VAL A 1 148 ? -1.256 4.796 9.232 1.00 86.50 148 VAL A CA 1
ATOM 1182 C C . VAL A 1 148 ? -1.559 5.202 7.791 1.00 86.50 148 VAL A C 1
ATOM 1184 O O . VAL A 1 148 ? -0.698 5.088 6.923 1.00 86.50 148 VAL A O 1
ATOM 1187 N N . MET A 1 149 ? -2.767 5.701 7.523 1.00 85.44 149 MET A N 1
ATOM 1188 C CA . MET A 1 149 ? -3.145 6.130 6.175 1.00 85.44 149 MET A CA 1
ATOM 1189 C C . MET A 1 149 ? -2.341 7.352 5.721 1.00 85.44 149 MET A C 1
ATOM 1191 O O . MET A 1 149 ? -2.029 7.454 4.541 1.00 85.44 149 MET A O 1
ATOM 1195 N N . THR A 1 150 ? -1.977 8.255 6.636 1.00 87.94 150 THR A N 1
ATOM 1196 C CA . THR A 1 150 ? -1.143 9.425 6.317 1.00 87.94 150 THR A CA 1
ATOM 1197 C C . THR A 1 150 ? 0.274 8.993 5.950 1.00 87.94 150 THR A C 1
ATOM 1199 O O . THR A 1 150 ? 0.755 9.375 4.889 1.00 87.94 150 THR A O 1
ATOM 1202 N N . THR A 1 151 ? 0.894 8.119 6.748 1.00 85.94 151 THR A N 1
ATOM 1203 C CA . THR A 1 151 ? 2.210 7.542 6.424 1.00 85.94 151 THR A CA 1
ATOM 1204 C C . THR A 1 151 ? 2.180 6.795 5.090 1.00 85.94 151 THR A C 1
ATOM 1206 O O . THR A 1 151 ? 3.047 6.995 4.248 1.00 85.94 151 THR A O 1
ATOM 1209 N N . ALA A 1 152 ? 1.135 6.003 4.829 1.00 84.50 152 ALA A N 1
ATOM 1210 C CA . ALA A 1 152 ? 0.993 5.289 3.559 1.00 84.50 152 ALA A CA 1
ATOM 1211 C C . ALA A 1 152 ? 0.818 6.227 2.346 1.00 84.50 152 ALA A C 1
ATOM 1213 O O . ALA A 1 152 ? 1.258 5.896 1.244 1.00 84.50 152 ALA A O 1
ATOM 1214 N N . ILE A 1 153 ? 0.179 7.390 2.524 1.00 86.50 153 ILE A N 1
ATOM 1215 C CA . ILE A 1 153 ? 0.079 8.431 1.488 1.00 86.50 153 ILE A CA 1
ATOM 1216 C C . ILE A 1 153 ? 1.458 9.003 1.183 1.00 86.50 153 ILE A C 1
ATOM 1218 O O . ILE A 1 153 ? 1.822 9.081 0.010 1.00 86.50 153 ILE A O 1
ATOM 1222 N N . GLU A 1 154 ? 2.202 9.387 2.219 1.00 87.56 154 GLU A N 1
ATOM 1223 C CA . GLU A 1 154 ? 3.546 9.958 2.093 1.00 87.56 154 GLU A CA 1
ATOM 1224 C C . GLU A 1 154 ? 4.489 8.966 1.397 1.00 87.56 154 GLU A C 1
ATOM 1226 O O . GLU A 1 154 ? 5.070 9.303 0.364 1.00 87.56 154 GLU A O 1
ATOM 1231 N N . GLY A 1 155 ? 4.528 7.708 1.845 1.00 84.12 155 GLY A N 1
ATOM 1232 C CA . GLY A 1 155 ? 5.328 6.657 1.210 1.00 84.12 155 GLY A CA 1
ATOM 1233 C C . GLY A 1 155 ? 4.964 6.406 -0.256 1.00 84.12 155 GLY A C 1
ATOM 1234 O O . GLY A 1 155 ? 5.842 6.267 -1.109 1.00 84.12 155 GLY A O 1
ATOM 1235 N N . ALA A 1 156 ? 3.671 6.393 -0.599 1.00 85.12 156 ALA A N 1
ATOM 1236 C CA . ALA A 1 156 ? 3.234 6.250 -1.990 1.00 85.12 156 ALA A CA 1
ATOM 1237 C C . ALA A 1 156 ? 3.626 7.468 -2.853 1.00 85.12 156 ALA A C 1
ATOM 1239 O O . ALA A 1 156 ? 4.003 7.318 -4.019 1.00 85.12 156 ALA A O 1
ATOM 1240 N N . GLU A 1 157 ? 3.573 8.684 -2.306 1.00 88.69 157 GLU A N 1
ATOM 1241 C CA . GLU A 1 157 ? 4.033 9.886 -3.008 1.00 88.69 157 GLU A CA 1
ATOM 1242 C C . GLU A 1 157 ? 5.538 9.846 -3.276 1.00 88.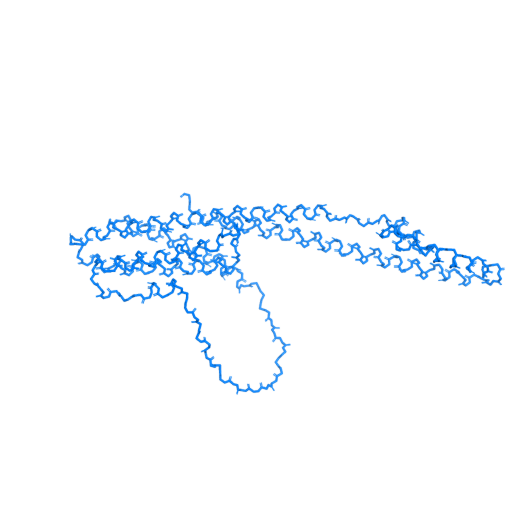69 157 GLU A C 1
ATOM 1244 O O . GLU A 1 157 ? 5.948 10.069 -4.424 1.00 88.69 157 GLU A O 1
ATOM 1249 N N . GLU A 1 158 ? 6.336 9.496 -2.265 1.00 88.88 158 GLU A N 1
ATOM 1250 C CA . GLU A 1 158 ? 7.788 9.329 -2.370 1.00 88.88 158 GLU A CA 1
ATOM 1251 C C . GLU A 1 158 ? 8.162 8.269 -3.409 1.00 88.88 158 GLU A C 1
ATOM 1253 O O . GLU A 1 158 ? 8.983 8.528 -4.297 1.00 88.88 158 GLU A O 1
ATOM 1258 N N . MET A 1 159 ? 7.493 7.113 -3.391 1.00 85.44 159 MET A N 1
ATOM 1259 C CA . MET A 1 159 ? 7.696 6.066 -4.394 1.00 85.44 159 MET A CA 1
ATOM 1260 C C . MET A 1 159 ? 7.314 6.527 -5.802 1.00 85.44 159 MET A C 1
ATOM 1262 O O . MET A 1 159 ? 8.000 6.200 -6.777 1.00 85.44 159 MET A O 1
ATOM 1266 N N . SER A 1 160 ? 6.271 7.351 -5.946 1.00 89.19 160 SER A N 1
ATOM 1267 C CA . SER A 1 160 ? 5.926 7.926 -7.250 1.00 89.19 160 SER A CA 1
ATOM 1268 C C . SER A 1 160 ? 7.021 8.856 -7.781 1.00 89.19 160 SER A C 1
ATOM 1270 O O . SER A 1 160 ? 7.311 8.837 -8.983 1.00 89.19 160 SER A O 1
ATOM 1272 N N . VAL A 1 161 ? 7.650 9.642 -6.900 1.00 91.62 161 VAL A N 1
ATOM 1273 C CA . VAL A 1 161 ? 8.768 10.532 -7.242 1.00 91.62 161 VAL A CA 1
ATOM 1274 C C . VAL A 1 161 ? 9.997 9.710 -7.615 1.00 91.62 161 VAL A C 1
ATOM 1276 O O . VAL A 1 161 ? 10.626 9.999 -8.633 1.00 91.62 161 VAL A O 1
ATOM 1279 N N . TYR A 1 162 ? 10.292 8.648 -6.863 1.00 91.94 162 TYR A N 1
ATOM 1280 C CA . TYR A 1 162 ? 11.370 7.707 -7.163 1.00 91.94 162 TYR A CA 1
ATOM 1281 C C . TYR A 1 162 ? 11.220 7.074 -8.555 1.00 91.94 162 TYR A C 1
ATOM 1283 O O . TYR A 1 162 ? 12.160 7.052 -9.349 1.00 91.94 162 TYR A O 1
ATOM 1291 N N . TYR A 1 163 ? 10.028 6.589 -8.906 1.00 90.88 163 TYR A N 1
ATOM 1292 C CA . TYR A 1 163 ? 9.810 6.020 -10.237 1.00 90.88 163 TYR A CA 1
ATOM 1293 C C . TYR A 1 163 ? 9.858 7.074 -11.342 1.00 90.88 163 TYR A C 1
ATOM 1295 O O . TYR A 1 163 ? 10.341 6.800 -12.442 1.00 90.88 163 TYR A O 1
ATOM 1303 N N . HIS A 1 164 ? 9.401 8.294 -11.059 1.00 92.94 164 HIS A N 1
ATOM 1304 C CA . HIS A 1 164 ? 9.509 9.391 -12.011 1.00 92.94 164 HIS A CA 1
ATOM 1305 C C . HIS A 1 164 ? 10.971 9.761 -12.293 1.00 92.94 164 HIS A C 1
ATOM 1307 O O . HIS A 1 164 ? 11.336 9.919 -13.459 1.00 92.94 164 HIS A O 1
ATOM 1313 N N . SER A 1 165 ? 11.822 9.839 -11.263 1.00 93.12 165 SER A N 1
ATOM 1314 C CA . SER A 1 165 ? 13.251 10.106 -11.451 1.00 93.12 165 SER A CA 1
ATOM 1315 C C . SER A 1 165 ? 13.929 8.983 -12.232 1.00 93.12 165 SER A C 1
ATOM 1317 O O . SER A 1 165 ? 14.647 9.273 -13.184 1.00 93.12 165 SER A O 1
ATOM 1319 N N . LYS A 1 166 ? 13.615 7.710 -11.953 1.00 92.38 166 LYS A N 1
ATOM 1320 C CA . LYS A 1 166 ? 14.136 6.567 -12.727 1.00 92.38 166 LYS A CA 1
ATOM 1321 C C . LYS A 1 166 ? 13.744 6.596 -14.205 1.00 92.38 166 LYS A C 1
ATOM 1323 O O . LYS A 1 166 ? 14.567 6.275 -15.060 1.00 92.38 166 LYS A O 1
ATOM 1328 N N . ALA A 1 167 ? 12.526 7.034 -14.525 1.00 90.56 167 ALA A N 1
ATOM 1329 C CA . ALA A 1 167 ? 12.092 7.208 -15.911 1.00 90.56 167 ALA A CA 1
ATOM 1330 C C . ALA A 1 167 ? 12.853 8.332 -16.643 1.00 90.56 167 ALA A C 1
ATOM 1332 O O . ALA A 1 167 ? 13.041 8.252 -17.856 1.00 90.56 167 ALA A O 1
ATOM 1333 N N . ILE A 1 168 ? 13.273 9.379 -15.924 1.00 91.19 168 ILE A N 1
ATOM 1334 C CA . ILE A 1 168 ? 14.065 10.495 -16.473 1.00 91.19 168 ILE A CA 1
ATOM 1335 C C . ILE A 1 168 ? 15.546 10.113 -16.592 1.00 91.19 168 ILE A C 1
ATOM 1337 O O . ILE A 1 168 ? 16.186 10.464 -17.576 1.00 91.19 168 ILE A O 1
ATOM 1341 N N . GLU A 1 169 ? 16.080 9.378 -15.614 1.00 92.06 169 GLU A N 1
ATOM 1342 C CA . GLU A 1 169 ? 17.460 8.869 -15.592 1.00 92.06 169 GLU A CA 1
ATOM 1343 C C . GLU A 1 169 ? 17.711 7.753 -16.615 1.00 92.06 169 GLU A C 1
ATOM 1345 O O . GLU A 1 169 ? 18.866 7.400 -16.853 1.00 92.06 169 GLU A O 1
ATOM 1350 N N . THR A 1 170 ? 16.656 7.177 -17.204 1.00 86.56 170 THR A N 1
ATOM 1351 C CA . THR A 1 170 ? 16.794 6.148 -18.241 1.00 86.56 170 THR A CA 1
ATOM 1352 C C . THR A 1 170 ? 17.573 6.743 -19.421 1.00 86.56 170 THR A C 1
ATOM 1354 O O . THR A 1 170 ? 17.108 7.724 -20.008 1.00 86.56 170 THR A O 1
ATOM 1357 N N . PRO A 1 171 ? 18.760 6.202 -19.754 1.00 84.38 171 PRO A N 1
ATOM 1358 C CA . PRO A 1 171 ? 19.634 6.804 -20.749 1.00 84.38 171 PRO A CA 1
ATOM 1359 C C . PRO A 1 171 ? 18.986 6.763 -22.131 1.00 84.38 171 PRO A C 1
ATOM 1361 O O . PRO A 1 171 ? 18.234 5.845 -22.455 1.00 84.38 171 PRO A O 1
ATOM 1364 N N . GLU A 1 172 ? 19.299 7.754 -22.962 1.00 82.75 172 GLU A N 1
ATOM 1365 C CA . GLU A 1 172 ? 18.930 7.706 -24.372 1.00 82.75 172 GLU A CA 1
ATOM 1366 C C . GLU A 1 172 ? 19.861 6.742 -25.120 1.00 82.75 172 GLU A C 1
ATOM 1368 O O . GLU A 1 172 ? 21.058 6.671 -24.808 1.00 82.75 172 GLU A O 1
ATOM 1373 N N . PRO A 1 173 ? 19.344 5.993 -26.111 1.00 82.50 173 PRO A N 1
ATOM 1374 C CA . PRO A 1 173 ? 20.196 5.164 -26.947 1.00 82.50 173 PRO A CA 1
ATOM 1375 C C . PRO A 1 173 ? 21.227 6.038 -27.682 1.00 82.50 173 PRO A C 1
ATOM 1377 O O . PRO A 1 173 ? 20.954 7.205 -27.985 1.00 82.50 173 PRO A O 1
ATOM 1380 N N . PRO A 1 174 ? 22.411 5.492 -28.015 1.00 83.75 174 PRO A N 1
ATOM 1381 C CA . PRO A 1 174 ? 23.393 6.222 -28.804 1.00 83.75 174 PRO A CA 1
ATOM 1382 C C . PRO A 1 174 ? 22.788 6.652 -30.144 1.00 83.75 174 PRO A C 1
ATOM 1384 O O . PRO A 1 174 ? 21.926 5.966 -30.700 1.00 83.75 174 PRO A O 1
ATOM 1387 N N . ASP A 1 175 ? 23.268 7.777 -30.683 1.00 88.56 175 ASP A N 1
ATOM 1388 C CA . ASP A 1 175 ? 22.826 8.272 -31.988 1.00 88.56 175 ASP A CA 1
ATOM 1389 C C . ASP A 1 175 ? 22.899 7.161 -33.045 1.00 88.56 175 ASP A C 1
ATOM 1391 O O . ASP A 1 175 ? 23.945 6.529 -33.231 1.00 88.56 175 ASP A O 1
ATOM 1395 N N . PHE A 1 176 ? 21.780 6.932 -33.736 1.00 87.88 176 PHE A N 1
ATOM 1396 C CA . PHE A 1 176 ? 21.643 5.845 -34.703 1.00 87.88 176 PHE A CA 1
ATOM 1397 C C . PHE A 1 176 ? 22.716 5.922 -35.793 1.00 87.88 176 PHE A C 1
ATOM 1399 O O . PHE A 1 176 ? 23.329 4.909 -36.128 1.00 87.88 176 PHE A O 1
ATOM 1406 N N . GLY A 1 177 ? 22.990 7.120 -36.320 1.00 85.31 177 GLY A N 1
ATOM 1407 C CA . GLY A 1 177 ? 23.987 7.318 -37.370 1.00 85.31 177 GLY A CA 1
ATOM 1408 C C . GLY A 1 177 ? 25.392 6.950 -36.897 1.00 85.31 177 GLY A C 1
ATOM 1409 O O . GLY A 1 177 ? 26.101 6.192 -37.567 1.00 85.31 177 GLY A O 1
ATOM 1410 N N . LYS A 1 178 ? 25.775 7.424 -35.709 1.00 85.50 178 LYS A N 1
ATOM 1411 C CA . LYS A 1 178 ? 27.062 7.101 -35.079 1.00 85.50 178 LYS A CA 1
ATOM 1412 C C . LYS A 1 178 ? 27.190 5.608 -34.762 1.00 85.50 178 LYS A C 1
ATOM 1414 O O . LYS A 1 178 ? 28.229 5.017 -35.057 1.00 85.50 178 LYS A O 1
ATOM 1419 N N . HIS A 1 179 ? 26.154 4.993 -34.196 1.00 87.50 179 HIS A N 1
ATOM 1420 C CA . HIS A 1 179 ? 26.139 3.566 -33.867 1.00 87.50 179 HIS A CA 1
ATOM 1421 C C . HIS A 1 179 ? 26.234 2.692 -35.124 1.00 87.50 179 HIS A C 1
ATOM 1423 O O . HIS A 1 179 ? 27.032 1.755 -35.169 1.00 87.50 179 HIS A O 1
ATOM 1429 N N . MET A 1 180 ? 25.492 3.036 -36.179 1.00 89.00 180 MET A N 1
ATOM 1430 C CA . MET A 1 180 ? 25.552 2.342 -37.466 1.00 89.00 180 MET A CA 1
ATOM 1431 C C . MET A 1 180 ? 26.937 2.444 -38.101 1.00 89.00 180 MET A C 1
ATOM 1433 O O . MET A 1 180 ? 27.490 1.431 -38.526 1.00 89.00 180 MET A O 1
ATOM 1437 N N . MET A 1 181 ? 27.531 3.641 -38.126 1.00 84.94 181 MET A N 1
ATOM 1438 C CA . MET A 1 181 ? 28.875 3.838 -38.672 1.00 84.94 181 MET A CA 1
ATOM 1439 C C . MET A 1 181 ? 29.908 2.989 -37.924 1.00 84.94 181 MET A C 1
ATOM 1441 O O . MET A 1 181 ? 30.678 2.265 -38.550 1.00 84.94 181 MET A O 1
ATOM 1445 N N . LEU A 1 182 ? 29.904 3.021 -36.592 1.00 85.56 182 LEU A N 1
ATOM 1446 C CA . LEU A 1 182 ? 30.838 2.238 -35.780 1.00 85.56 182 LEU A CA 1
ATOM 1447 C C . LEU A 1 182 ? 30.606 0.729 -35.936 1.00 85.56 182 LEU A C 1
ATOM 1449 O O . LEU A 1 182 ? 31.561 -0.027 -36.109 1.00 85.56 182 LEU A O 1
ATOM 1453 N N . SER A 1 183 ? 29.352 0.289 -35.990 1.00 85.50 183 SER A N 1
ATOM 1454 C CA . SER A 1 183 ? 29.019 -1.118 -36.218 1.00 85.50 183 SER A CA 1
ATOM 1455 C C . SER A 1 183 ? 29.519 -1.614 -37.575 1.00 85.50 183 SER A C 1
ATOM 1457 O O . SER A 1 183 ? 30.100 -2.693 -37.646 1.00 85.50 183 SER A O 1
ATOM 1459 N N . THR A 1 184 ? 29.404 -0.813 -38.645 1.00 83.50 184 THR A N 1
ATOM 1460 C CA . THR A 1 184 ? 29.899 -1.197 -39.986 1.00 83.50 184 THR A CA 1
ATOM 1461 C C . THR A 1 184 ? 31.408 -1.442 -40.043 1.00 83.50 184 THR A C 1
ATOM 1463 O O . THR A 1 184 ? 31.861 -2.227 -40.875 1.00 83.50 184 THR A O 1
ATOM 1466 N N . VAL A 1 185 ? 32.181 -0.827 -39.143 1.00 83.12 185 VAL A N 1
ATOM 1467 C CA . VAL A 1 185 ? 33.637 -1.020 -39.021 1.00 83.12 185 VAL A CA 1
ATOM 1468 C C . VAL A 1 185 ? 34.024 -1.955 -37.870 1.00 83.12 185 VAL A C 1
ATOM 1470 O O . VAL A 1 185 ? 35.185 -1.968 -37.461 1.00 83.12 185 VAL A O 1
ATOM 1473 N N . TRP A 1 186 ? 33.078 -2.770 -37.387 1.00 79.38 186 TRP A N 1
ATOM 1474 C CA . TRP A 1 186 ? 33.276 -3.774 -36.331 1.00 79.38 186 TRP A CA 1
ATOM 1475 C C . TRP A 1 186 ? 33.597 -3.179 -34.949 1.00 79.38 186 TRP A C 1
ATOM 1477 O O . TRP A 1 186 ? 34.318 -3.780 -34.153 1.00 79.38 186 TRP A O 1
ATOM 1487 N N . LEU A 1 187 ? 33.038 -2.000 -34.663 1.00 84.38 187 LEU A N 1
ATOM 1488 C CA . LEU A 1 187 ? 33.149 -1.267 -33.396 1.00 84.38 187 LEU A CA 1
ATOM 1489 C C . LEU A 1 187 ? 31.789 -1.124 -32.684 1.00 84.38 187 LEU A C 1
ATOM 1491 O O . LEU A 1 187 ? 31.496 -0.088 -32.089 1.00 84.38 187 LEU A O 1
ATOM 1495 N N . GLU A 1 188 ? 30.951 -2.160 -32.745 1.00 81.19 188 GLU A N 1
ATOM 1496 C CA . GLU A 1 188 ? 29.640 -2.191 -32.078 1.00 81.19 188 GLU A CA 1
ATOM 1497 C C . GLU A 1 188 ? 29.776 -1.973 -30.558 1.00 81.19 188 GLU A C 1
ATOM 1499 O O . GLU A 1 188 ? 29.202 -1.027 -30.022 1.00 81.19 188 GLU A O 1
ATOM 1504 N N . ASP A 1 189 ? 30.638 -2.740 -29.882 1.00 79.38 189 ASP A N 1
ATOM 1505 C CA . ASP A 1 189 ? 30.861 -2.637 -28.428 1.00 79.38 189 ASP A CA 1
ATOM 1506 C C . ASP A 1 189 ? 31.348 -1.243 -27.998 1.00 79.38 189 ASP A C 1
ATOM 1508 O O . ASP A 1 189 ? 30.944 -0.719 -26.959 1.00 79.38 189 ASP A O 1
ATOM 1512 N N . TYR A 1 190 ? 32.160 -0.592 -28.837 1.00 82.94 190 TYR A N 1
ATOM 1513 C CA . TYR A 1 190 ? 32.639 0.768 -28.586 1.00 82.94 190 TYR A CA 1
ATOM 1514 C C . TYR A 1 190 ? 31.504 1.791 -28.641 1.00 82.94 190 TYR A C 1
ATOM 1516 O O . TYR A 1 190 ? 31.481 2.752 -27.875 1.00 82.94 190 TYR A O 1
ATOM 1524 N N . SER A 1 191 ? 30.550 1.592 -29.547 1.00 81.75 191 SER A N 1
ATOM 1525 C CA . SER A 1 191 ? 29.406 2.490 -29.683 1.00 81.75 191 SER A CA 1
ATOM 1526 C C . SER A 1 191 ? 28.397 2.366 -28.538 1.00 81.75 191 SER A C 1
ATOM 1528 O O . SER A 1 191 ? 27.702 3.339 -28.256 1.00 81.75 191 SER A O 1
ATOM 1530 N N . LEU A 1 192 ? 28.33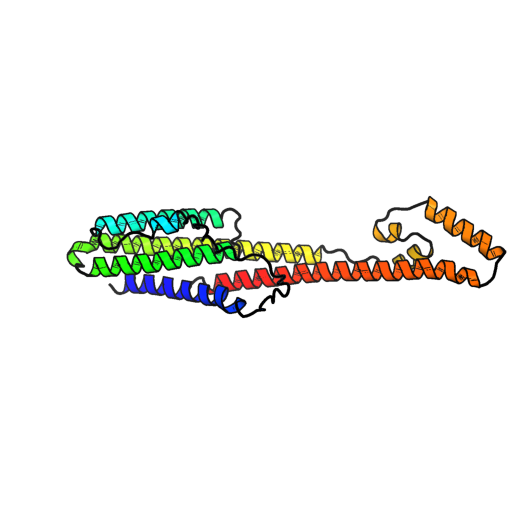5 1.196 -27.892 1.00 78.81 192 LEU A N 1
ATOM 1531 C CA . LEU A 1 192 ? 27.422 0.897 -26.789 1.00 78.81 192 LEU A CA 1
ATOM 1532 C C . LEU A 1 192 ? 28.042 1.219 -25.425 1.00 78.81 192 LEU A C 1
ATOM 1534 O O . LEU A 1 192 ? 27.434 1.916 -24.620 1.00 78.81 192 LEU A O 1
ATOM 1538 N N . ASN A 1 193 ? 29.271 0.756 -25.192 1.00 79.38 193 ASN A N 1
ATOM 1539 C CA . ASN A 1 193 ? 29.898 0.742 -23.867 1.00 79.38 193 ASN A CA 1
ATOM 1540 C C . ASN A 1 193 ? 31.186 1.580 -23.795 1.00 79.38 193 ASN A C 1
ATOM 1542 O O . ASN A 1 193 ? 31.796 1.689 -22.735 1.00 79.38 193 ASN A O 1
ATOM 1546 N N . GLY A 1 194 ? 31.639 2.163 -24.912 1.00 77.81 194 GLY A N 1
ATOM 1547 C CA . GLY A 1 194 ? 32.906 2.902 -24.979 1.00 77.81 194 GLY A CA 1
ATOM 1548 C C . GLY A 1 194 ? 34.159 2.016 -24.965 1.00 77.81 194 GLY A C 1
ATOM 1549 O O . GLY A 1 194 ? 35.276 2.535 -24.967 1.00 77.81 194 GLY A O 1
ATOM 1550 N N . GLU A 1 195 ? 34.005 0.691 -24.991 1.00 77.56 195 GLU A N 1
ATOM 1551 C CA . GLU A 1 195 ? 35.112 -0.264 -24.982 1.00 77.56 195 GLU A CA 1
ATOM 1552 C C . GLU A 1 195 ? 35.687 -0.462 -26.388 1.00 77.56 195 GLU A C 1
ATOM 1554 O O . GLU A 1 195 ? 35.020 -0.946 -27.303 1.00 77.56 195 GLU A O 1
ATOM 1559 N N . PHE A 1 196 ? 36.946 -0.069 -26.588 1.00 79.94 196 PHE A N 1
ATOM 1560 C CA . PHE A 1 196 ? 37.586 -0.156 -27.899 1.00 79.94 196 PHE A CA 1
ATOM 1561 C C . PHE A 1 196 ? 38.366 -1.464 -28.061 1.00 79.94 196 PHE A C 1
ATOM 1563 O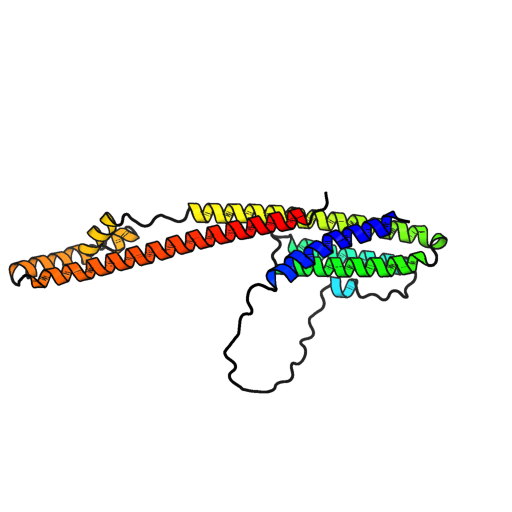 O . PHE A 1 196 ? 39.414 -1.667 -27.442 1.00 79.94 196 PHE A O 1
ATOM 1570 N N . ASN A 1 197 ? 37.901 -2.331 -28.960 1.00 79.19 197 ASN A N 1
ATOM 1571 C CA . ASN A 1 197 ? 38.590 -3.572 -29.293 1.00 79.19 197 ASN A CA 1
ATOM 1572 C C . ASN A 1 197 ? 39.547 -3.378 -30.485 1.00 79.19 197 ASN A C 1
ATOM 1574 O O . ASN A 1 197 ? 39.165 -3.493 -31.653 1.00 79.19 197 ASN A O 1
ATOM 1578 N N . TRP A 1 198 ? 40.821 -3.118 -30.173 1.00 75.75 198 TRP A N 1
ATOM 1579 C CA . TRP A 1 198 ? 41.900 -2.945 -31.156 1.00 75.75 198 TRP A CA 1
ATOM 1580 C C . TRP A 1 198 ? 42.059 -4.146 -32.093 1.00 75.75 198 TRP A C 1
ATOM 1582 O O . TRP A 1 198 ? 42.337 -3.973 -33.280 1.00 75.75 198 TRP A O 1
ATOM 1592 N N . PHE A 1 199 ? 41.867 -5.361 -31.578 1.00 75.69 199 PHE A N 1
ATOM 1593 C CA . PHE A 1 199 ? 42.022 -6.578 -32.365 1.00 75.69 199 PHE A CA 1
ATOM 1594 C C . PHE A 1 199 ? 40.950 -6.667 -33.452 1.00 75.69 199 PHE A C 1
ATOM 1596 O O . PHE A 1 199 ? 41.282 -6.842 -34.623 1.00 75.69 199 PHE A O 1
ATOM 1603 N N . ASN A 1 200 ? 39.682 -6.454 -33.090 1.00 70.94 200 ASN A N 1
ATOM 1604 C CA . ASN A 1 200 ? 38.578 -6.465 -34.050 1.00 70.94 200 ASN A CA 1
ATOM 1605 C C . ASN A 1 200 ? 38.742 -5.364 -35.101 1.00 70.94 200 ASN A C 1
ATOM 1607 O O . ASN A 1 200 ? 38.596 -5.630 -36.291 1.00 70.94 200 ASN A O 1
ATOM 1611 N N . PHE A 1 201 ? 39.121 -4.154 -34.686 1.00 77.38 201 PHE A N 1
ATOM 1612 C CA . PHE A 1 201 ? 39.274 -3.039 -35.613 1.00 77.38 201 PHE A CA 1
ATOM 1613 C C . PHE A 1 201 ? 40.373 -3.283 -36.655 1.00 77.38 201 PHE A C 1
ATOM 1615 O O . PHE A 1 201 ? 40.094 -3.233 -37.852 1.00 77.38 201 PHE A O 1
ATOM 1622 N N . PHE A 1 202 ? 41.611 -3.571 -36.242 1.00 79.44 202 PHE A N 1
ATOM 1623 C CA . PHE A 1 202 ? 42.726 -3.682 -37.192 1.00 79.44 202 PHE A CA 1
ATOM 1624 C C . PHE A 1 202 ? 42.694 -4.979 -37.997 1.00 79.44 202 PHE A C 1
ATOM 1626 O O . PHE A 1 202 ? 42.973 -4.959 -39.196 1.00 79.44 202 PHE A O 1
ATOM 1633 N N . LEU A 1 203 ? 42.341 -6.102 -37.369 1.00 77.94 203 LEU A N 1
ATOM 1634 C CA . LEU A 1 203 ? 42.394 -7.402 -38.028 1.00 77.94 203 LEU A CA 1
ATOM 1635 C C . LEU A 1 203 ? 41.265 -7.559 -39.051 1.00 77.94 203 LEU A C 1
ATOM 1637 O O . LEU A 1 203 ? 41.535 -7.924 -40.193 1.00 77.94 203 LEU A O 1
ATOM 1641 N N . LEU A 1 204 ? 40.018 -7.236 -38.688 1.00 72.94 204 LEU A N 1
ATOM 1642 C CA . LEU A 1 204 ? 38.879 -7.401 -39.600 1.00 72.94 204 LEU A CA 1
ATOM 1643 C C . LEU A 1 204 ? 38.920 -6.376 -40.734 1.00 72.94 204 LEU A C 1
ATOM 1645 O O . LEU A 1 204 ? 38.784 -6.763 -41.894 1.00 72.94 204 LEU A O 1
ATOM 1649 N N . ASN A 1 205 ? 39.189 -5.096 -40.443 1.00 75.06 205 ASN A N 1
ATOM 1650 C CA . ASN A 1 205 ? 39.298 -4.092 -41.506 1.00 75.06 205 ASN A CA 1
ATOM 1651 C C . ASN A 1 205 ? 40.529 -4.340 -42.399 1.00 75.06 205 ASN A C 1
ATOM 1653 O O . ASN A 1 205 ? 40.430 -4.200 -43.617 1.00 75.06 205 ASN A O 1
ATOM 1657 N N . GLY A 1 206 ? 41.660 -4.787 -41.838 1.00 75.69 206 GLY A N 1
ATOM 1658 C CA . GLY A 1 206 ? 42.857 -5.143 -42.609 1.00 75.69 206 GLY A CA 1
ATOM 1659 C C . GLY A 1 206 ? 42.640 -6.333 -43.550 1.00 75.69 206 GLY A C 1
ATOM 1660 O O . GLY A 1 206 ? 43.018 -6.271 -44.719 1.00 75.69 206 GLY A O 1
ATOM 1661 N N . ILE A 1 207 ? 41.967 -7.390 -43.080 1.00 74.69 207 ILE A N 1
ATOM 1662 C CA . ILE A 1 207 ? 41.598 -8.546 -43.913 1.00 74.69 207 ILE A CA 1
ATOM 1663 C C . ILE A 1 207 ? 40.660 -8.120 -45.049 1.00 74.69 207 ILE A C 1
ATOM 1665 O O . ILE A 1 207 ? 40.866 -8.530 -46.191 1.00 74.69 207 ILE A O 1
ATOM 1669 N N . ILE A 1 208 ? 39.664 -7.274 -44.769 1.00 71.38 208 ILE A N 1
ATOM 1670 C CA . ILE A 1 208 ? 38.709 -6.816 -45.786 1.00 71.38 208 ILE A CA 1
ATOM 1671 C C . ILE A 1 208 ? 39.402 -5.972 -46.864 1.00 71.38 208 ILE A C 1
ATOM 1673 O O . ILE A 1 208 ? 39.143 -6.188 -48.046 1.00 71.38 208 ILE A O 1
ATOM 1677 N N . ILE A 1 209 ? 40.323 -5.075 -46.494 1.00 71.81 209 ILE A N 1
ATOM 1678 C CA . ILE A 1 209 ? 41.106 -4.277 -47.457 1.00 71.81 209 ILE A CA 1
ATOM 1679 C C . ILE A 1 209 ? 41.965 -5.185 -48.349 1.00 71.81 209 ILE A C 1
ATOM 1681 O O . ILE A 1 209 ? 41.975 -5.019 -49.569 1.00 71.81 209 ILE A O 1
ATOM 1685 N N . CYS A 1 210 ? 42.641 -6.182 -47.769 1.00 68.81 210 CYS A N 1
ATOM 1686 C CA . CYS A 1 210 ? 43.443 -7.147 -48.526 1.00 68.81 210 CYS A CA 1
ATOM 1687 C C . CYS A 1 210 ? 42.595 -7.983 -49.499 1.00 68.81 210 CYS A C 1
ATOM 1689 O O . CYS A 1 210 ? 43.026 -8.247 -50.621 1.00 68.81 210 CYS A O 1
ATOM 1691 N N . LEU A 1 211 ? 41.384 -8.376 -49.096 1.00 67.06 211 LEU A N 1
ATOM 1692 C CA . LEU A 1 211 ? 40.458 -9.136 -49.941 1.00 67.06 211 LEU A CA 1
ATOM 1693 C C . LEU A 1 211 ? 39.814 -8.265 -51.034 1.00 67.06 211 LEU A C 1
ATOM 1695 O O . LEU A 1 211 ? 39.639 -8.739 -52.157 1.00 67.06 211 LEU A O 1
ATOM 1699 N N . ALA A 1 212 ? 39.520 -6.992 -50.744 1.00 65.00 212 ALA A N 1
ATOM 1700 C CA . ALA A 1 212 ? 38.898 -6.040 -51.674 1.00 65.00 212 ALA A CA 1
ATOM 1701 C C . ALA A 1 212 ? 39.754 -5.751 -52.911 1.00 65.00 212 ALA A C 1
ATOM 1703 O O . ALA A 1 212 ? 39.214 -5.531 -53.993 1.00 65.00 212 ALA A O 1
ATOM 1704 N N . ILE A 1 213 ? 41.081 -5.813 -52.770 1.00 66.62 213 ILE A N 1
ATOM 1705 C CA . ILE A 1 213 ? 42.030 -5.644 -53.879 1.00 66.62 213 ILE A CA 1
ATOM 1706 C C . ILE A 1 213 ? 41.972 -6.828 -54.864 1.00 66.62 213 ILE A C 1
ATOM 1708 O O . ILE A 1 213 ? 42.240 -6.649 -56.049 1.00 66.62 213 ILE A O 1
ATOM 1712 N N . TYR A 1 214 ? 41.600 -8.027 -54.401 1.00 63.28 214 TYR A N 1
ATOM 1713 C CA . TYR A 1 214 ? 41.688 -9.262 -55.189 1.00 63.28 214 TYR A CA 1
ATOM 1714 C C . TYR A 1 214 ? 40.341 -9.812 -55.681 1.00 63.28 214 TYR A C 1
ATOM 1716 O O . TYR A 1 214 ? 40.322 -10.523 -56.686 1.00 63.28 214 TYR A O 1
ATOM 1724 N N . VAL A 1 215 ? 39.221 -9.547 -54.993 1.00 58.59 215 VAL A N 1
ATOM 1725 C CA . VAL A 1 215 ? 37.998 -10.356 -55.165 1.00 58.59 215 VAL A CA 1
ATOM 1726 C C . VAL A 1 215 ? 36.705 -9.527 -55.131 1.00 58.59 215 VAL A C 1
ATOM 1728 O O . VAL A 1 215 ? 35.946 -9.633 -54.184 1.00 58.59 215 VAL A O 1
ATOM 1731 N N . SER A 1 216 ? 36.382 -8.825 -56.228 1.00 63.38 216 SER A N 1
ATOM 1732 C CA . SER A 1 216 ? 34.996 -8.661 -56.741 1.00 63.38 216 SER A CA 1
ATOM 1733 C C . SER A 1 216 ? 33.935 -7.923 -55.858 1.00 63.38 216 SER A C 1
ATOM 1735 O O . SER A 1 216 ? 34.036 -7.856 -54.635 1.00 63.38 216 SER A O 1
ATOM 1737 N N . PRO A 1 217 ? 32.837 -7.374 -56.433 1.00 63.25 217 PRO A N 1
ATOM 1738 C CA . PRO A 1 217 ? 31.733 -6.720 -55.697 1.00 63.25 217 PRO A CA 1
ATOM 1739 C C . PRO A 1 217 ? 31.042 -7.537 -54.585 1.00 63.25 217 PRO A C 1
ATOM 1741 O O . PRO A 1 217 ? 30.297 -6.962 -53.792 1.00 63.25 217 PRO A O 1
ATOM 1744 N N . TYR A 1 218 ? 31.282 -8.848 -54.471 1.00 63.88 218 TYR A N 1
ATOM 1745 C CA . TYR A 1 218 ? 30.700 -9.691 -53.415 1.00 63.88 218 TYR A CA 1
ATOM 1746 C C . TYR A 1 218 ? 31.180 -9.336 -51.995 1.00 63.88 218 TYR A C 1
ATOM 1748 O O . TYR A 1 218 ? 30.513 -9.690 -51.024 1.00 63.88 218 TYR A O 1
ATOM 1756 N N . LEU A 1 219 ? 32.278 -8.586 -51.849 1.00 67.75 219 LEU A N 1
ATOM 1757 C CA . LEU A 1 219 ? 32.783 -8.137 -50.544 1.00 67.75 219 LEU A CA 1
ATOM 1758 C C . LEU A 1 219 ? 31.941 -7.030 -49.892 1.00 67.75 219 LEU A C 1
ATOM 1760 O O . LEU A 1 219 ? 32.035 -6.843 -48.681 1.00 67.75 219 LEU A O 1
ATOM 1764 N N . LEU A 1 220 ? 31.038 -6.374 -50.633 1.00 63.34 220 LEU A N 1
ATOM 1765 C CA . LEU A 1 220 ? 30.001 -5.518 -50.037 1.00 63.34 220 LEU A CA 1
ATOM 1766 C C . LEU A 1 220 ? 29.140 -6.291 -49.023 1.00 63.34 220 LEU A C 1
ATOM 1768 O O . LEU A 1 220 ? 28.720 -5.723 -48.016 1.00 63.34 220 LEU A O 1
ATOM 1772 N N . ALA A 1 221 ? 28.943 -7.601 -49.221 1.00 68.88 221 ALA A N 1
ATOM 1773 C CA . ALA A 1 221 ? 28.210 -8.444 -48.279 1.00 68.88 221 ALA A CA 1
ATOM 1774 C C . ALA A 1 221 ? 28.896 -8.552 -46.903 1.00 68.88 221 ALA A C 1
ATOM 1776 O O . ALA A 1 221 ? 28.203 -8.704 -45.896 1.00 68.88 221 ALA A O 1
ATOM 1777 N N . LEU A 1 222 ? 30.228 -8.407 -46.829 1.00 72.56 222 LEU A N 1
ATOM 1778 C CA . LEU A 1 222 ? 30.959 -8.414 -45.556 1.00 72.56 222 LEU A CA 1
ATOM 1779 C C . LEU A 1 222 ? 30.703 -7.162 -44.713 1.00 72.56 222 LEU A C 1
ATOM 1781 O O . LEU A 1 222 ? 30.851 -7.238 -43.499 1.00 72.56 222 LEU A O 1
ATOM 1785 N N . TYR A 1 223 ? 30.288 -6.049 -45.325 1.00 73.56 223 TYR A N 1
ATOM 1786 C CA . TYR A 1 223 ? 29.860 -4.840 -44.614 1.00 73.56 223 TYR A CA 1
ATOM 1787 C C . TYR A 1 223 ? 28.358 -4.841 -44.304 1.00 73.56 223 TYR A C 1
ATOM 1789 O O . TYR A 1 223 ? 27.939 -4.261 -43.306 1.00 73.56 223 TYR A O 1
ATOM 1797 N N . LEU A 1 224 ? 27.541 -5.543 -45.100 1.00 79.94 224 LEU A N 1
ATOM 1798 C CA . LEU A 1 224 ? 26.101 -5.678 -44.845 1.00 79.94 224 LEU A CA 1
ATOM 1799 C C . LEU A 1 224 ? 25.793 -6.495 -43.582 1.00 79.94 224 LEU A C 1
ATOM 1801 O O . LEU A 1 224 ? 24.851 -6.170 -42.866 1.00 79.94 224 LEU A O 1
ATOM 1805 N N . ILE A 1 225 ? 26.584 -7.530 -43.281 1.00 82.38 225 ILE A N 1
ATOM 1806 C CA . ILE A 1 225 ? 26.407 -8.358 -42.074 1.00 82.38 225 ILE A CA 1
ATOM 1807 C C . ILE A 1 225 ? 26.582 -7.544 -40.773 1.00 82.38 225 ILE A C 1
ATOM 1809 O O . ILE A 1 225 ? 25.659 -7.556 -39.956 1.00 82.38 225 ILE A O 1
ATOM 1813 N N . PRO A 1 226 ? 27.705 -6.834 -40.541 1.00 82.25 226 PRO A N 1
ATOM 1814 C CA . PRO A 1 226 ? 27.880 -6.010 -39.346 1.00 82.25 226 PRO A CA 1
ATOM 1815 C C . PRO A 1 226 ? 26.948 -4.788 -39.339 1.00 82.25 226 PRO A C 1
ATOM 1817 O O . PRO A 1 226 ? 26.471 -4.411 -38.273 1.00 82.25 226 PRO A O 1
ATOM 1820 N N . ALA A 1 227 ? 26.588 -4.228 -40.504 1.00 82.75 227 ALA A N 1
ATOM 1821 C CA . ALA A 1 227 ? 25.559 -3.187 -40.593 1.00 82.75 227 ALA A CA 1
ATOM 1822 C C . ALA A 1 227 ? 24.188 -3.681 -40.104 1.00 82.75 227 ALA A C 1
ATOM 1824 O O . ALA A 1 227 ? 23.519 -3.000 -39.332 1.00 82.75 227 ALA A O 1
ATOM 1825 N N . TYR A 1 228 ? 23.771 -4.877 -40.532 1.00 86.75 228 TYR A N 1
ATOM 1826 C CA . TYR A 1 228 ? 22.513 -5.484 -40.098 1.00 86.75 228 TYR A CA 1
ATOM 1827 C C . TYR A 1 228 ? 22.529 -5.831 -38.605 1.00 86.75 228 TYR A C 1
ATOM 1829 O O . TYR A 1 228 ? 21.529 -5.623 -37.920 1.00 86.75 228 TYR A O 1
ATOM 1837 N N . LYS A 1 229 ? 23.663 -6.327 -38.088 1.00 86.94 229 LYS A N 1
ATOM 1838 C CA . LYS A 1 229 ? 23.840 -6.566 -36.649 1.00 86.94 229 LYS A CA 1
ATOM 1839 C C . LYS A 1 229 ? 23.720 -5.275 -35.843 1.00 86.94 229 LYS A C 1
ATOM 1841 O O . LYS A 1 229 ? 22.900 -5.248 -34.936 1.00 86.94 229 LYS A O 1
ATOM 1846 N N . GLY A 1 230 ? 24.422 -4.211 -36.237 1.00 86.56 230 GLY A N 1
ATOM 1847 C CA . GLY A 1 230 ? 24.309 -2.895 -35.600 1.00 86.56 230 GLY A CA 1
ATOM 1848 C C . GLY A 1 230 ? 22.888 -2.334 -35.652 1.00 86.56 230 GLY A C 1
ATOM 1849 O O . GLY A 1 230 ? 22.360 -1.889 -34.641 1.00 86.56 230 GLY A O 1
ATOM 1850 N N . PHE A 1 231 ? 22.205 -2.445 -36.798 1.00 89.62 231 PHE A N 1
ATOM 1851 C CA . PHE A 1 231 ? 20.797 -2.047 -36.910 1.00 89.62 231 PHE A CA 1
ATOM 1852 C C . PHE A 1 231 ? 19.907 -2.799 -35.915 1.00 89.62 231 PHE A C 1
ATOM 1854 O O . PHE A 1 231 ? 19.081 -2.196 -35.231 1.00 89.62 231 PHE A O 1
ATOM 1861 N N . LYS A 1 232 ? 20.067 -4.125 -35.834 1.00 90.25 232 LYS A N 1
ATOM 1862 C CA . LYS A 1 232 ? 19.281 -4.957 -34.923 1.00 90.25 232 LYS A CA 1
ATOM 1863 C C . LYS A 1 232 ? 19.593 -4.628 -33.459 1.00 90.25 232 LYS A C 1
ATOM 1865 O O . LYS A 1 232 ? 18.661 -4.464 -32.686 1.00 90.25 232 LYS A O 1
ATOM 1870 N N . SER A 1 233 ? 20.870 -4.500 -33.117 1.00 88.56 233 SER A N 1
ATOM 1871 C CA . SER A 1 233 ? 21.367 -4.192 -31.773 1.00 88.56 233 SER A CA 1
ATOM 1872 C C . SER A 1 233 ?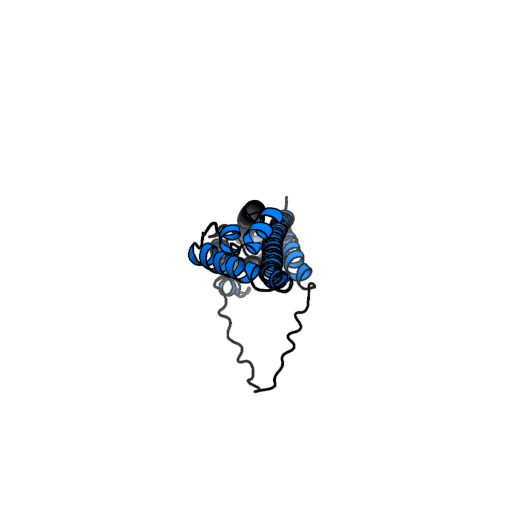 20.856 -2.844 -31.268 1.00 88.56 233 SER A C 1
ATOM 1874 O O . SER A 1 233 ? 20.277 -2.767 -30.188 1.00 88.56 233 SER A O 1
ATOM 1876 N N . HIS A 1 234 ? 20.942 -1.799 -32.100 1.00 89.19 234 HIS A N 1
ATOM 1877 C CA . HIS A 1 234 ? 20.384 -0.481 -31.791 1.00 89.19 234 HIS A CA 1
ATOM 1878 C C . HIS A 1 234 ? 18.880 -0.529 -31.545 1.00 89.19 234 HIS A C 1
ATOM 1880 O O . HIS A 1 234 ? 18.399 -0.007 -30.544 1.00 89.19 234 HIS A O 1
ATOM 1886 N N . ARG A 1 235 ? 18.141 -1.198 -32.437 1.00 89.44 235 ARG A N 1
ATOM 1887 C CA . ARG A 1 235 ? 16.688 -1.336 -32.325 1.00 89.44 235 ARG A CA 1
ATOM 1888 C C . ARG A 1 235 ? 16.285 -2.109 -31.068 1.00 89.44 235 ARG A C 1
ATOM 1890 O O . ARG A 1 235 ? 15.316 -1.734 -30.417 1.00 89.44 235 ARG A O 1
ATOM 1897 N N . ASP A 1 236 ? 16.999 -3.186 -30.754 1.00 90.75 236 ASP A N 1
ATOM 1898 C CA . ASP A 1 236 ? 16.720 -4.017 -29.585 1.00 90.75 236 ASP A CA 1
ATOM 1899 C C . ASP A 1 236 ? 17.033 -3.233 -28.286 1.00 90.75 236 ASP A C 1
ATOM 1901 O O . ASP A 1 236 ? 16.193 -3.206 -27.390 1.00 90.75 236 ASP A O 1
ATOM 1905 N N . LEU A 1 237 ? 18.146 -2.484 -28.229 1.00 89.50 237 LEU A N 1
ATOM 1906 C CA . LEU A 1 237 ? 18.470 -1.586 -27.108 1.00 89.50 237 LEU A CA 1
ATOM 1907 C C . LEU A 1 237 ? 17.453 -0.449 -26.953 1.00 89.50 237 LEU A C 1
ATOM 1909 O O . LEU A 1 237 ? 17.037 -0.134 -25.841 1.00 89.50 237 LEU A O 1
ATOM 1913 N N . GLN A 1 238 ? 17.046 0.179 -28.058 1.00 89.44 238 GLN A N 1
ATOM 1914 C CA . GLN A 1 238 ? 16.026 1.223 -28.033 1.00 89.44 238 GLN A CA 1
ATOM 1915 C C . GLN A 1 238 ? 14.707 0.678 -27.474 1.00 89.44 238 GLN A C 1
ATOM 1917 O O . GLN A 1 238 ? 14.109 1.315 -26.612 1.00 89.44 238 GLN A O 1
ATOM 1922 N N . SER A 1 239 ? 14.294 -0.518 -27.907 1.00 90.94 239 SER A N 1
ATOM 1923 C CA . SER A 1 239 ? 13.107 -1.194 -27.375 1.00 90.94 239 SER A CA 1
ATOM 1924 C C . SER A 1 239 ? 13.225 -1.445 -25.872 1.00 90.94 239 SER A C 1
ATOM 1926 O O . SER A 1 239 ? 12.283 -1.168 -25.141 1.00 90.94 239 SER A O 1
ATOM 1928 N N . GLU A 1 240 ? 14.376 -1.925 -25.395 1.00 91.06 240 GLU A N 1
ATOM 1929 C CA . GLU A 1 240 ? 14.611 -2.188 -23.971 1.00 91.06 240 GLU A CA 1
ATOM 1930 C C . GLU A 1 240 ? 14.558 -0.905 -23.123 1.00 91.06 240 GLU A C 1
ATOM 1932 O O . GLU A 1 240 ? 13.926 -0.874 -22.066 1.00 91.06 240 GLU A O 1
ATOM 1937 N N . LEU A 1 241 ? 15.180 0.180 -23.590 1.00 90.31 241 LEU A N 1
ATOM 1938 C CA . LEU A 1 241 ? 15.159 1.474 -22.901 1.00 90.31 241 LEU A CA 1
ATOM 1939 C C . LEU A 1 241 ? 13.753 2.086 -22.882 1.00 90.31 241 LEU A C 1
ATOM 1941 O O . LEU A 1 241 ? 13.317 2.585 -21.840 1.00 90.31 241 LEU A O 1
ATOM 1945 N N . ASP A 1 242 ? 13.021 2.003 -23.994 1.00 90.00 242 ASP A N 1
ATOM 1946 C CA . ASP A 1 242 ? 11.631 2.458 -24.080 1.00 90.00 242 ASP A CA 1
ATOM 1947 C C . ASP A 1 242 ? 10.715 1.627 -23.165 1.00 90.00 242 ASP A C 1
ATOM 1949 O O . ASP A 1 242 ? 9.875 2.190 -22.454 1.00 90.00 242 ASP A O 1
ATOM 1953 N N . GLU A 1 243 ? 10.900 0.304 -23.113 1.00 91.50 243 GLU A N 1
ATOM 1954 C CA . GLU A 1 243 ? 10.182 -0.594 -22.201 1.00 91.50 243 GLU A CA 1
ATOM 1955 C C . GLU A 1 243 ? 10.464 -0.258 -20.734 1.00 91.50 243 GLU A C 1
ATOM 1957 O O . GLU A 1 243 ? 9.523 -0.136 -19.945 1.00 91.50 243 GLU A O 1
ATOM 1962 N N . ASN A 1 244 ? 11.728 -0.033 -20.370 1.00 90.75 244 ASN A N 1
ATOM 1963 C CA . ASN A 1 244 ? 12.123 0.358 -19.015 1.00 90.75 244 ASN A CA 1
ATOM 1964 C C . ASN A 1 244 ? 11.524 1.713 -18.618 1.00 90.75 244 ASN A C 1
ATOM 1966 O O . ASN A 1 244 ? 10.936 1.852 -17.541 1.00 90.75 244 ASN A O 1
ATOM 1970 N N . LYS A 1 245 ? 11.592 2.709 -19.506 1.00 91.25 245 LYS A N 1
ATOM 1971 C CA . LYS A 1 245 ? 10.990 4.028 -19.280 1.00 91.25 245 LYS A CA 1
ATOM 1972 C C . LYS A 1 245 ? 9.475 3.935 -19.116 1.00 91.25 245 LYS A C 1
ATOM 1974 O O . LYS A 1 245 ? 8.907 4.554 -18.212 1.00 91.25 245 LYS A O 1
ATOM 1979 N N . MET A 1 246 ? 8.815 3.145 -19.963 1.00 90.56 246 MET A N 1
ATOM 1980 C CA . MET A 1 246 ? 7.375 2.902 -19.886 1.00 90.56 246 MET A CA 1
ATOM 1981 C C . MET A 1 246 ? 7.000 2.170 -18.594 1.00 90.56 246 MET A C 1
ATOM 1983 O O . MET A 1 246 ? 6.005 2.528 -17.962 1.00 90.56 246 MET A O 1
ATOM 1987 N N . TYR A 1 247 ? 7.795 1.185 -18.172 1.00 91.31 247 TYR A N 1
ATOM 1988 C CA . TYR A 1 247 ? 7.619 0.482 -16.905 1.00 91.31 247 TYR A CA 1
ATOM 1989 C C . TYR A 1 247 ? 7.678 1.452 -15.722 1.00 91.31 247 TYR A C 1
ATOM 1991 O O . TYR A 1 247 ? 6.732 1.507 -14.934 1.00 91.31 247 TYR A O 1
ATOM 1999 N N . TYR A 1 248 ? 8.724 2.276 -15.628 1.00 91.25 248 TYR A N 1
ATOM 2000 C CA . TYR A 1 248 ? 8.858 3.248 -14.541 1.00 91.25 248 TYR A CA 1
ATOM 2001 C C . TYR A 1 248 ? 7.743 4.296 -14.551 1.00 91.25 248 TYR A C 1
ATOM 2003 O O . TYR A 1 248 ? 7.178 4.600 -13.501 1.00 91.25 248 TYR A O 1
ATOM 2011 N N . MET A 1 249 ? 7.337 4.792 -15.722 1.00 90.19 249 MET A N 1
ATOM 2012 C CA . MET A 1 249 ? 6.183 5.693 -15.809 1.00 90.19 249 MET A CA 1
ATOM 2013 C C . MET A 1 249 ? 4.883 5.020 -15.369 1.00 90.19 249 MET A C 1
ATOM 2015 O O . MET A 1 249 ? 4.090 5.630 -14.651 1.00 90.19 249 MET A O 1
ATOM 2019 N N . LYS A 1 250 ? 4.671 3.754 -15.735 1.00 89.94 250 LYS A N 1
ATOM 2020 C CA . LYS A 1 250 ? 3.506 2.987 -15.288 1.00 89.94 250 LYS A CA 1
ATOM 2021 C C . LYS A 1 250 ? 3.504 2.828 -13.767 1.00 89.94 250 LYS A C 1
ATOM 2023 O O . LYS A 1 250 ? 2.473 3.081 -13.146 1.00 89.94 250 LYS A O 1
ATOM 2028 N N . MET A 1 251 ? 4.643 2.492 -13.165 1.00 87.12 251 MET A N 1
ATOM 2029 C CA . MET A 1 251 ? 4.775 2.399 -11.707 1.00 87.12 251 MET A CA 1
ATOM 2030 C C . MET A 1 251 ? 4.541 3.750 -11.020 1.00 87.12 251 MET A C 1
ATOM 2032 O O . MET A 1 251 ? 3.785 3.818 -10.059 1.00 87.12 251 MET A O 1
ATOM 2036 N N . CYS A 1 252 ? 5.061 4.851 -11.569 1.00 88.19 252 CYS A N 1
ATOM 2037 C CA . CYS A 1 252 ? 4.767 6.202 -11.078 1.00 88.19 252 CYS A CA 1
ATOM 2038 C C . CYS A 1 252 ? 3.255 6.494 -11.073 1.00 88.19 252 CYS A C 1
ATOM 2040 O O . CYS A 1 252 ? 2.713 6.964 -10.074 1.00 88.19 252 CYS A O 1
ATOM 2042 N N . THR A 1 253 ? 2.548 6.185 -12.168 1.00 86.12 253 THR A N 1
ATOM 2043 C CA . THR A 1 253 ? 1.088 6.381 -12.229 1.00 86.12 253 THR A CA 1
ATOM 2044 C C . THR A 1 253 ? 0.327 5.486 -11.257 1.00 86.12 253 THR A C 1
ATOM 2046 O O . THR A 1 253 ? -0.684 5.913 -10.702 1.00 86.12 253 THR A O 1
ATOM 2049 N N . PHE A 1 254 ? 0.814 4.264 -11.035 1.00 86.31 254 PHE A N 1
ATOM 2050 C CA . PHE A 1 254 ? 0.235 3.330 -10.079 1.00 86.31 254 PHE A CA 1
ATOM 2051 C C . PHE A 1 254 ? 0.342 3.870 -8.647 1.00 86.31 254 PHE A C 1
ATOM 2053 O O . PHE A 1 254 ? -0.676 3.967 -7.965 1.00 86.31 254 PHE A O 1
ATOM 2060 N N . GLU A 1 255 ? 1.528 4.322 -8.232 1.00 84.00 255 GLU A N 1
ATOM 2061 C CA . GLU A 1 255 ? 1.746 4.884 -6.891 1.00 84.00 255 GLU A CA 1
ATOM 2062 C C . GLU A 1 255 ? 0.983 6.195 -6.664 1.00 84.00 255 GLU A C 1
ATOM 2064 O O . GLU A 1 255 ? 0.382 6.391 -5.609 1.00 84.00 255 GLU A O 1
ATOM 2069 N N . LYS A 1 256 ? 0.887 7.068 -7.678 1.00 87.81 256 LYS A N 1
ATOM 2070 C CA . LYS A 1 256 ? 0.030 8.267 -7.589 1.00 87.81 256 LYS A CA 1
ATOM 2071 C C . LYS A 1 256 ? -1.426 7.906 -7.340 1.00 87.81 256 LYS A C 1
ATOM 2073 O O . LYS A 1 256 ? -2.050 8.443 -6.429 1.00 87.81 256 LYS A O 1
ATOM 2078 N N . ARG A 1 257 ? -1.955 6.958 -8.116 1.00 85.19 257 ARG A N 1
ATOM 2079 C CA . ARG A 1 257 ? -3.334 6.490 -7.956 1.00 85.19 257 ARG A CA 1
ATOM 2080 C C . ARG A 1 257 ? -3.554 5.849 -6.589 1.00 85.19 257 ARG A C 1
ATOM 2082 O O . ARG A 1 257 ? -4.642 5.952 -6.025 1.00 85.19 257 ARG A O 1
ATOM 2089 N N . ARG A 1 258 ? -2.535 5.180 -6.058 1.00 82.50 258 ARG A N 1
ATOM 2090 C CA . ARG A 1 258 ? -2.557 4.584 -4.727 1.00 82.50 258 ARG A CA 1
ATOM 2091 C C . ARG A 1 258 ? -2.638 5.643 -3.630 1.00 82.50 258 ARG A C 1
ATOM 2093 O O . ARG A 1 258 ? -3.529 5.552 -2.791 1.00 82.50 258 ARG A O 1
ATOM 2100 N N . SER A 1 259 ? -1.795 6.672 -3.697 1.00 86.38 259 SER A N 1
ATOM 2101 C CA . SER A 1 259 ? -1.855 7.840 -2.808 1.00 86.38 259 SER A CA 1
ATOM 2102 C C . SER A 1 259 ? -3.221 8.533 -2.872 1.00 86.38 259 SER A C 1
ATOM 2104 O O . SER A 1 259 ? -3.851 8.749 -1.840 1.00 86.38 259 SER A O 1
ATOM 2106 N N . GLU A 1 260 ? -3.744 8.797 -4.074 1.00 85.75 260 GLU A N 1
ATOM 2107 C CA . GLU A 1 260 ? -5.093 9.356 -4.265 1.00 85.75 260 GLU A CA 1
ATOM 2108 C C . GLU A 1 260 ? -6.169 8.472 -3.632 1.00 85.75 260 GLU A C 1
ATOM 2110 O O . GLU A 1 260 ? -7.042 8.963 -2.921 1.00 85.75 260 GLU A O 1
ATOM 2115 N N . THR A 1 261 ? -6.063 7.155 -3.825 1.00 82.81 261 THR A N 1
ATOM 2116 C CA . THR A 1 261 ? -6.982 6.201 -3.204 1.00 82.81 261 THR A CA 1
ATOM 2117 C C . THR A 1 261 ? -6.911 6.311 -1.688 1.00 82.81 261 THR A C 1
ATOM 2119 O O . THR A 1 261 ? -7.953 6.378 -1.059 1.00 82.81 261 THR A O 1
ATOM 2122 N N . PHE A 1 262 ? -5.729 6.376 -1.076 1.00 82.44 262 PHE A N 1
ATOM 2123 C CA . PHE A 1 262 ? -5.607 6.556 0.372 1.00 82.44 262 PHE A CA 1
ATOM 2124 C C . PHE A 1 262 ? -6.150 7.903 0.866 1.00 82.44 262 PHE A C 1
ATOM 2126 O O . PHE A 1 262 ? -6.804 7.940 1.909 1.00 82.44 262 PHE A O 1
ATOM 2133 N N . LYS A 1 263 ? -5.963 8.987 0.106 1.00 83.88 263 LYS A N 1
ATOM 2134 C CA . LYS A 1 263 ? -6.540 10.306 0.418 1.00 83.88 263 LYS A CA 1
ATOM 2135 C C . LYS A 1 263 ? -8.063 10.280 0.422 1.00 83.88 263 LYS A C 1
ATOM 2137 O O . LYS A 1 263 ? -8.662 10.780 1.365 1.00 83.88 263 LYS A O 1
ATOM 2142 N N . ASP A 1 264 ? -8.681 9.627 -0.561 1.00 79.00 264 ASP A N 1
ATOM 2143 C CA . ASP A 1 264 ? -10.142 9.458 -0.635 1.00 79.00 264 ASP A CA 1
ATOM 2144 C C . ASP A 1 264 ? -10.725 8.681 0.562 1.00 79.00 264 ASP A C 1
ATOM 2146 O O . ASP A 1 264 ? -11.937 8.694 0.805 1.00 79.00 264 ASP A O 1
ATOM 2150 N N . LEU A 1 265 ? -9.873 7.954 1.285 1.00 70.12 265 LEU A N 1
ATOM 2151 C CA . LEU A 1 265 ? -10.244 7.103 2.411 1.00 70.12 265 LEU A CA 1
ATOM 2152 C C . LEU A 1 265 ? -10.033 7.775 3.763 1.00 70.12 265 LEU A C 1
ATOM 2154 O O . LEU A 1 265 ? -10.592 7.308 4.757 1.00 70.12 265 LEU A O 1
ATOM 2158 N N . LEU A 1 266 ? -9.268 8.865 3.809 1.00 72.25 266 LEU A N 1
ATOM 2159 C CA . LEU A 1 266 ? -9.228 9.736 4.968 1.00 72.25 266 LEU A CA 1
ATOM 2160 C C . LEU A 1 266 ? -10.505 10.590 4.971 1.00 72.25 266 LEU A C 1
ATOM 2162 O O . LEU A 1 266 ? -10.719 11.377 4.052 1.00 72.25 266 LEU A O 1
ATOM 2166 N N . PRO A 1 267 ? -11.381 10.462 5.981 1.00 55.03 267 PRO A N 1
ATOM 2167 C CA . PRO A 1 267 ? -12.455 11.431 6.159 1.00 55.03 267 PRO A CA 1
ATOM 2168 C C . PRO A 1 267 ? -11.860 12.823 6.417 1.00 55.03 267 PRO A C 1
ATOM 2170 O O . PRO A 1 267 ? -10.840 12.931 7.105 1.00 55.03 267 PRO A O 1
ATOM 2173 N N . GLU A 1 268 ? -12.514 13.875 5.915 1.00 50.47 268 GLU A N 1
ATOM 2174 C CA . GLU A 1 268 ? -12.232 15.262 6.328 1.00 50.47 268 GLU A CA 1
ATOM 2175 C C . GLU A 1 268 ? -12.247 15.423 7.863 1.00 50.47 268 GLU A C 1
ATOM 2177 O O . GLU A 1 268 ? -12.958 14.654 8.567 1.00 50.47 268 GLU A O 1
#

Sequence (268 aa):
MSLIRSAINQVGRDMGRVVSNQIFKDAHSIPIRNSSASPSTRSSPRQKRVKKSEFDKAVSFQTSFRPPTLVNKLVGAYTALKNEAKEFIQDDYLDNSETEILLNSMMKFKHKVEDVVDVLELDEDKNKNELDKVEKIIVNVNTLFREVMTTAIEGAEEMSVYYHSKAIETPEPPDFGKHMMLSTVWLEDYSLNGEFNWFNFFLLNGIIICLAIYVSPYLLALYLIPAYKGFKSHRD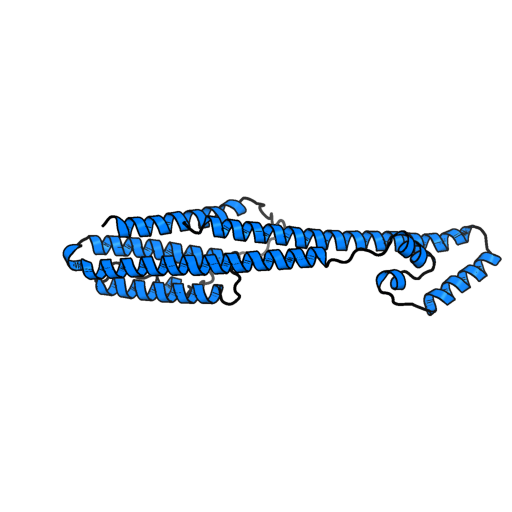LQSELDENKMYYMKMCTFEKRRSETFKDLLPE

Foldseek 3Di:
DVLLVVLLVLLCVLLVLLCCVQVVVCVPPDDPPPPDDDDDDDDDPPPDPDPQQQLSVLLPDDLPDDLVVLLVSLVSSLVSLLVLLCVQCVVLAHDSVSSNVSSVSSVSSSVSLVSNVVVLVVPCVVNVVSVVSSSVSSVVSLVSLLVSLVSNLVNLLVLLVVLVVQLVPLDAQQDLVVCLVCLLQVNNCCRGPVDDDPCSNCVVVVVLVVCVVPDDPPSVVVSVVSSVVSVVVSVVVNVVSVVSSVVSNVSSVVSNVVSVSSVSSNDD

Organism: NCBI:txid1227546